Protein AF-A0A0K2T490-F1 (afdb_monomer)

pLDDT: mean 82.56, std 17.67, range [33.03, 96.31]

Nearest PDB structures (foldseek):
  2ch0-assembly1_A  TM=3.180E-01  e=4.959E+00  Homo sapiens
  6maa-assembly1_A  TM=2.209E-01  e=6.213E+00  Mus musculus
  8tvn-assembly1_A  TM=2.321E-01  e=9.751E+00  Homo sapiens

Sequence (187 aa):
TMRAFLYLLFVTCVASQSRNSESSCSTDKDCPAYHSCFYNVFSGSYCVGPRYSEVDCNCTNTKGEVFINHQICVDEDIKEEGFSDSRVATKRCYKTEIDGTEAYRCGGAYKNACTPQYDTQGNFVKDDQCPYKFRCETGEFKDGKKNICIPENLATDAATSESCTTAFDCGYSVLQDKWAPCLGGKC

Secondary structure (DSSP, 8-state):
-----------------------B-SSGGGSPTT-EEEEETTTEEEEE---EEEEE-EEE-TTS-EEE-HHHHHHHHHHHHT-S-GGG--EEEEEEEETTEEEEEEEE-BTSBPEEEE-TTS-EEEEEE--TTEEEEEEEETTEEEEEEEESSB--TT---S--SSGGGG-EETTTTEEPP-BTTB-

Organism: Lepeophtheirus salmonis (NCBI:txid72036)

Foldseek 3Di:
DDDDDDPDDDPDDPPPDPPDFADADDAQAAPDQLWGFDQDPVSGTTTHHWDFDPDAAWDAAPVRDIDGHFVSQLVVQCVVVVHPDSLQRQKGWDFDDDPNDTTITITGQASDAFQFDADPRRHTDGGGDGGRQWDFDWDHHNVGIGTGTDGNFAQDPPDKDPFDDALVSNHAYPPVSGRHGQDPGTD

Mean predicted aligned error: 9.44 Å

Solvent-accessible surface area (backbone atoms only — not comparable to full-atom values): 10856 Å² total; per-residue (Å²): 134,87,83,86,82,84,83,77,82,83,78,78,83,86,68,83,76,78,80,77,52,83,48,69,32,90,41,31,46,66,13,55,73,54,18,43,48,42,79,41,97,90,78,44,36,28,29,43,64,78,62,64,53,93,49,76,15,60,45,67,33,101,86,70,51,76,37,59,34,44,64,56,20,26,54,51,40,28,63,75,73,67,54,90,56,72,64,68,25,44,32,34,39,38,84,47,72,55,96,90,37,86,40,37,24,19,25,57,37,74,53,24,68,39,34,65,42,44,48,101,70,58,48,81,72,47,75,58,43,44,45,70,68,33,41,64,41,81,44,60,21,56,77,43,74,45,54,18,13,42,65,75,42,69,43,62,93,90,72,71,54,89,63,32,90,41,31,72,70,40,11,31,31,78,91,75,65,39,56,33,59,45,56,96,34,29,90

Structure (mmCIF, N/CA/C/O backbone):
data_AF-A0A0K2T490-F1
#
_entry.id   AF-A0A0K2T490-F1
#
loop_
_atom_site.group_PDB
_atom_site.id
_atom_site.type_symbol
_atom_site.label_atom_id
_atom_site.label_alt_id
_atom_site.label_comp_id
_atom_site.label_asym_id
_atom_site.label_entity_id
_atom_site.label_seq_id
_atom_site.pdbx_PDB_ins_code
_atom_site.Cartn_x
_atom_site.Cartn_y
_atom_site.Cartn_z
_atom_site.occupancy
_atom_site.B_iso_or_equiv
_atom_site.auth_seq_id
_atom_site.auth_comp_id
_atom_site.auth_asym_id
_atom_site.auth_atom_id
_atom_site.pdbx_PDB_model_num
ATOM 1 N N . THR A 1 1 ? 19.734 55.920 26.876 1.00 37.38 1 THR A N 1
ATOM 2 C CA . THR A 1 1 ? 20.582 55.572 25.717 1.00 37.38 1 THR A CA 1
ATOM 3 C C . THR A 1 1 ? 20.823 54.071 25.717 1.00 37.38 1 THR A C 1
ATOM 5 O O . THR A 1 1 ? 21.323 53.550 26.699 1.00 37.38 1 THR A O 1
ATOM 8 N N . MET A 1 2 ? 20.320 53.411 24.665 1.00 33.03 2 MET A N 1
ATOM 9 C CA . MET A 1 2 ? 20.485 52.011 24.216 1.00 33.03 2 MET A CA 1
ATOM 10 C C . MET A 1 2 ? 20.475 50.871 25.257 1.00 33.03 2 MET A C 1
ATOM 12 O O . MET A 1 2 ? 21.493 50.533 25.849 1.00 33.03 2 MET A O 1
ATOM 16 N N . ARG A 1 3 ? 19.328 50.181 25.364 1.00 38.16 3 ARG A N 1
ATOM 17 C CA . ARG A 1 3 ? 19.255 48.771 25.781 1.00 38.16 3 ARG A CA 1
ATOM 18 C C . ARG A 1 3 ? 19.096 47.910 24.528 1.00 38.16 3 ARG A C 1
ATOM 20 O O . ARG A 1 3 ? 18.168 48.119 23.752 1.00 38.16 3 ARG A O 1
ATOM 27 N N . ALA A 1 4 ? 20.043 47.000 24.330 1.00 39.16 4 ALA A N 1
ATOM 28 C CA . ALA A 1 4 ? 20.069 46.032 23.246 1.00 39.16 4 ALA A CA 1
ATOM 29 C C . ALA A 1 4 ? 18.902 45.041 23.383 1.00 39.16 4 ALA A C 1
ATOM 31 O O . ALA A 1 4 ? 18.737 44.418 24.430 1.00 39.16 4 ALA A O 1
ATOM 32 N N . PHE A 1 5 ? 18.109 44.897 22.324 1.00 43.00 5 PHE A N 1
ATOM 33 C CA . PHE A 1 5 ? 17.138 43.818 22.189 1.00 43.00 5 PHE A CA 1
ATOM 34 C C . PHE A 1 5 ? 17.826 42.639 21.497 1.00 43.00 5 PHE A C 1
ATOM 36 O O . PHE A 1 5 ? 18.091 42.681 20.297 1.00 43.00 5 PHE A O 1
ATOM 43 N N . LEU A 1 6 ? 18.140 41.600 22.275 1.00 37.53 6 LEU A N 1
ATOM 44 C CA . LEU A 1 6 ? 18.447 40.270 21.759 1.00 37.53 6 LEU A CA 1
ATOM 45 C C . LEU A 1 6 ? 17.148 39.676 21.192 1.00 37.53 6 LEU A C 1
ATOM 47 O O . LEU A 1 6 ? 16.239 39.340 21.948 1.00 37.53 6 LEU A O 1
ATOM 51 N N . TYR A 1 7 ? 17.067 39.534 19.872 1.00 38.81 7 TYR A N 1
ATOM 52 C CA . TYR A 1 7 ? 16.062 38.695 19.225 1.00 38.81 7 TYR A CA 1
ATOM 53 C C . TYR A 1 7 ? 16.557 37.246 19.252 1.00 38.81 7 TYR A C 1
ATOM 55 O O . TYR A 1 7 ? 17.341 36.820 18.406 1.00 38.81 7 TYR A O 1
ATOM 63 N N . LEU A 1 8 ? 16.132 36.503 20.273 1.00 43.47 8 LEU A N 1
ATOM 64 C CA . LEU A 1 8 ? 16.332 35.061 20.377 1.00 43.47 8 LEU A CA 1
ATOM 65 C C . LEU A 1 8 ? 15.221 34.340 19.598 1.00 43.47 8 LEU A C 1
ATOM 67 O O . LEU A 1 8 ? 14.064 34.326 20.003 1.00 43.47 8 LEU A O 1
ATOM 71 N N . LEU A 1 9 ? 15.626 33.805 18.444 1.00 39.56 9 LEU A N 1
ATOM 72 C CA . LEU A 1 9 ? 15.155 32.595 17.762 1.00 39.56 9 LEU A CA 1
ATOM 73 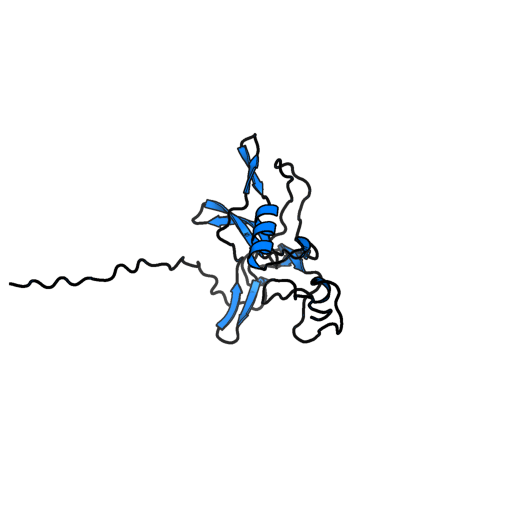C C . LEU A 1 9 ? 13.949 31.873 18.401 1.00 39.56 9 LEU A C 1
ATOM 75 O O . LEU A 1 9 ? 14.109 31.095 19.337 1.00 39.56 9 LEU A O 1
ATOM 79 N N . PHE A 1 10 ? 12.773 32.016 17.787 1.00 41.16 10 PHE A N 1
ATOM 80 C CA . PHE A 1 10 ? 11.726 30.991 17.824 1.00 41.16 10 PHE A CA 1
ATOM 81 C C . PHE A 1 10 ? 11.758 30.227 16.499 1.00 41.16 10 PHE A C 1
ATOM 83 O O . PHE A 1 10 ? 11.028 30.538 15.563 1.00 41.16 10 PHE A O 1
ATOM 90 N N . VAL A 1 11 ? 12.641 29.232 16.414 1.00 42.66 11 VAL A N 1
ATOM 91 C CA . VAL A 1 11 ? 12.481 28.126 15.464 1.00 42.66 11 VAL A CA 1
ATOM 92 C C . VAL A 1 11 ? 11.761 27.040 16.246 1.00 42.66 11 VAL A C 1
ATOM 94 O O . VAL A 1 11 ? 12.371 26.297 17.012 1.00 42.66 11 VAL A O 1
ATOM 97 N N . THR A 1 12 ? 10.436 27.018 16.149 1.00 42.12 12 THR A N 1
ATOM 98 C CA . THR A 1 12 ? 9.630 25.962 16.754 1.00 42.12 12 THR A CA 1
ATOM 99 C C . THR A 1 12 ? 9.870 24.660 16.005 1.00 42.12 12 THR A C 1
ATOM 101 O O . THR A 1 12 ? 9.698 24.571 14.793 1.00 42.12 12 THR A O 1
ATOM 104 N N . CYS A 1 13 ? 10.309 23.686 16.790 1.00 41.94 13 CYS A N 1
ATOM 105 C CA . CYS A 1 13 ? 10.576 22.292 16.494 1.00 41.94 13 CYS A CA 1
ATOM 106 C C . CYS A 1 13 ? 9.537 21.665 15.545 1.00 41.94 13 CYS A C 1
ATOM 108 O O . CYS A 1 13 ? 8.423 21.358 15.961 1.00 41.94 13 CYS A O 1
ATOM 110 N N . VAL A 1 14 ? 9.924 21.425 14.290 1.00 42.03 14 VAL A N 1
ATOM 111 C CA . VAL A 1 14 ? 9.304 20.398 13.442 1.00 42.03 14 VAL A CA 1
ATOM 112 C C . VAL A 1 14 ? 10.214 19.180 13.512 1.00 42.03 14 VAL A C 1
ATOM 114 O O . VAL A 1 14 ? 11.028 18.917 12.635 1.00 42.03 14 VAL A O 1
ATOM 117 N N . ALA A 1 15 ? 10.128 18.477 14.631 1.00 35.31 15 ALA A N 1
ATOM 118 C CA . ALA A 1 15 ? 10.565 17.098 14.724 1.00 35.31 15 ALA A CA 1
ATOM 119 C C . ALA A 1 15 ? 9.351 16.319 15.211 1.00 35.31 15 ALA A C 1
ATOM 121 O O . ALA A 1 15 ? 9.188 16.066 16.405 1.00 35.31 15 ALA A O 1
ATOM 122 N N . SER A 1 16 ? 8.457 16.007 14.272 1.00 39.09 16 SER A N 1
ATOM 123 C CA . SER A 1 16 ? 7.494 14.928 14.439 1.00 39.09 16 SER A CA 1
ATOM 124 C C . SER A 1 16 ? 8.296 13.709 14.879 1.00 39.09 16 SER A C 1
ATOM 126 O O . SER A 1 16 ? 9.110 13.178 14.121 1.00 39.09 16 SER A O 1
ATOM 128 N N . GLN A 1 17 ? 8.153 13.360 16.155 1.00 37.56 17 GLN A N 1
ATOM 129 C CA . GLN A 1 17 ? 8.790 12.208 16.764 1.00 37.56 17 GLN A CA 1
ATOM 130 C C . GLN A 1 17 ? 8.313 10.969 16.012 1.00 37.56 17 GLN A C 1
ATOM 132 O O . GLN A 1 17 ? 7.230 10.446 16.264 1.00 37.56 17 GLN A O 1
ATOM 137 N N . SER A 1 18 ? 9.141 10.493 15.089 1.00 35.69 18 SER A N 1
ATOM 138 C CA . SER A 1 18 ? 9.119 9.111 14.645 1.00 35.69 18 SER A CA 1
ATOM 139 C C . SER A 1 18 ? 9.439 8.266 15.874 1.00 35.69 18 SER A C 1
ATOM 141 O O . SER A 1 18 ? 10.587 8.135 16.292 1.00 35.69 18 SER A O 1
ATOM 143 N N . ARG A 1 19 ? 8.397 7.760 16.538 1.00 38.78 19 ARG A N 1
ATOM 144 C CA . ARG A 1 19 ? 8.562 6.808 17.633 1.00 38.78 19 ARG A CA 1
ATOM 145 C C . ARG A 1 19 ? 9.240 5.555 17.080 1.00 38.78 19 ARG A C 1
ATOM 147 O O . ARG A 1 19 ? 8.617 4.763 16.387 1.00 38.78 19 ARG A O 1
ATOM 154 N N . ASN A 1 20 ? 10.525 5.439 17.401 1.00 43.84 20 ASN A N 1
ATOM 155 C CA . ASN A 1 20 ? 11.288 4.229 17.687 1.00 43.84 20 ASN A CA 1
ATOM 156 C C . ASN A 1 20 ? 10.877 2.958 16.939 1.00 43.84 20 ASN A C 1
ATOM 158 O O . ASN A 1 20 ? 10.020 2.198 17.382 1.00 43.84 20 ASN A O 1
ATOM 162 N N . SER A 1 21 ? 11.653 2.651 15.906 1.00 43.91 21 SER A N 1
ATOM 163 C CA . SER A 1 21 ? 11.883 1.282 15.456 1.00 43.91 21 SER A CA 1
ATOM 164 C C . SER A 1 21 ? 13.385 1.095 15.194 1.00 43.91 21 SER A C 1
ATOM 166 O O . SER A 1 21 ? 13.826 0.733 14.110 1.00 43.91 21 SER A O 1
ATOM 168 N N . GLU A 1 22 ? 14.200 1.387 16.215 1.00 53.12 22 GLU A N 1
ATOM 169 C CA . GLU A 1 22 ? 15.648 1.109 16.240 1.00 53.12 22 GLU A CA 1
ATOM 170 C C . GLU A 1 22 ? 15.953 -0.363 16.596 1.00 53.12 22 GLU A C 1
ATOM 172 O O . GLU A 1 22 ? 17.029 -0.687 17.098 1.00 53.12 22 GLU A O 1
ATOM 177 N N . SER A 1 23 ? 15.018 -1.297 16.389 1.00 68.12 23 SER A N 1
ATOM 178 C CA . SER A 1 23 ? 15.341 -2.715 16.545 1.00 68.12 23 SER A CA 1
ATOM 179 C C . SER A 1 23 ? 16.092 -3.194 15.310 1.00 68.12 23 SER A C 1
ATOM 181 O O . SER A 1 23 ? 15.529 -3.238 14.212 1.00 68.12 23 SER A O 1
ATOM 183 N N . SER A 1 24 ? 17.356 -3.572 15.500 1.00 87.50 24 SER A N 1
ATOM 184 C CA . SER A 1 24 ? 18.088 -4.334 14.494 1.00 87.50 24 SER A CA 1
ATOM 185 C C . SER A 1 24 ? 17.331 -5.625 14.171 1.00 87.50 24 SE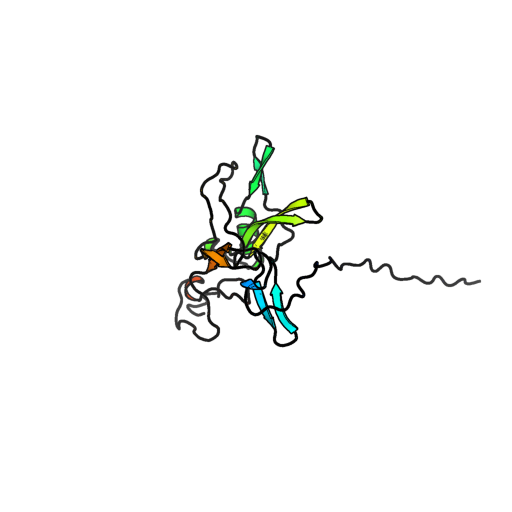R A C 1
ATOM 187 O O . SER A 1 24 ? 16.785 -6.266 15.071 1.00 87.50 24 SER A O 1
ATOM 189 N N . CYS A 1 25 ? 17.272 -5.987 12.894 1.00 93.38 25 CYS A N 1
ATOM 190 C CA . CYS A 1 25 ? 16.533 -7.147 12.402 1.00 93.38 25 CYS A CA 1
ATOM 191 C C . CYS A 1 25 ? 17.371 -7.936 11.397 1.00 93.38 25 CYS A C 1
ATOM 193 O O . CYS A 1 25 ? 18.255 -7.387 10.745 1.00 93.38 25 CYS A O 1
ATOM 195 N N . SER A 1 26 ? 17.087 -9.226 11.251 1.00 93.06 26 SER A N 1
ATOM 196 C CA . SER A 1 26 ? 17.624 -10.049 10.160 1.00 93.06 26 SER A CA 1
ATOM 197 C C . SER A 1 26 ? 16.551 -10.358 9.121 1.00 93.06 26 SER A C 1
ATOM 199 O O . SER A 1 26 ? 16.846 -10.468 7.934 1.00 93.06 26 SER A O 1
ATOM 201 N N . THR A 1 27 ? 15.298 -10.488 9.561 1.00 92.94 27 THR A N 1
ATOM 202 C CA . THR A 1 27 ? 14.130 -10.724 8.707 1.00 92.94 27 THR A CA 1
ATOM 203 C C . THR A 1 27 ? 12.915 -9.964 9.237 1.00 92.94 27 THR A C 1
ATOM 205 O O . THR A 1 27 ? 12.929 -9.470 10.364 1.00 92.94 27 THR A O 1
ATOM 208 N N . ASP A 1 28 ? 11.827 -9.911 8.463 1.00 91.81 28 ASP A N 1
ATOM 209 C CA . ASP A 1 28 ? 10.566 -9.292 8.910 1.00 91.81 28 ASP A CA 1
ATOM 210 C C . ASP A 1 28 ? 10.002 -9.934 10.194 1.00 91.81 28 ASP A C 1
ATOM 212 O O . ASP A 1 28 ? 9.282 -9.282 10.947 1.00 91.81 28 ASP A O 1
ATOM 216 N N . LYS A 1 29 ? 10.377 -11.186 10.502 1.00 94.38 29 LYS A N 1
ATOM 217 C CA . LYS A 1 29 ? 9.971 -11.893 11.729 1.00 94.38 29 LYS A CA 1
ATOM 218 C C . LYS A 1 29 ? 10.487 -11.232 13.004 1.00 94.38 29 LYS A C 1
ATOM 220 O O . LYS A 1 29 ? 9.917 -11.435 14.071 1.00 94.38 29 LYS A O 1
ATOM 225 N N . ASP A 1 30 ? 11.557 -10.452 12.895 1.00 94.44 30 ASP A N 1
ATOM 226 C CA . ASP A 1 30 ? 12.138 -9.723 14.020 1.00 94.44 30 ASP A CA 1
ATOM 227 C C . ASP A 1 30 ? 11.435 -8.373 14.244 1.00 94.44 30 ASP A C 1
ATOM 229 O O . ASP A 1 30 ? 11.640 -7.720 15.271 1.00 94.44 30 ASP A O 1
ATOM 233 N N . CYS A 1 31 ? 10.588 -7.962 13.295 1.00 93.44 31 CYS A N 1
ATOM 234 C CA . CYS A 1 31 ? 9.945 -6.660 13.258 1.00 93.44 31 CYS A CA 1
ATOM 235 C C . CYS A 1 31 ? 8.486 -6.706 13.731 1.00 93.44 31 CYS A C 1
ATOM 237 O O . CYS A 1 31 ? 7.814 -7.726 13.550 1.00 93.44 31 CYS A O 1
ATOM 239 N N . PRO A 1 32 ? 7.966 -5.611 14.323 1.00 92.81 32 PRO A N 1
ATOM 240 C CA . PRO A 1 32 ? 6.546 -5.499 14.654 1.00 92.81 32 PRO A CA 1
ATOM 241 C C . PRO A 1 32 ? 5.644 -5.751 13.441 1.00 92.81 32 PRO A C 1
ATOM 243 O O . PRO A 1 32 ? 6.083 -5.690 12.290 1.00 92.81 32 PRO A O 1
ATOM 246 N N . ALA A 1 33 ? 4.359 -6.006 13.682 1.00 90.44 33 ALA A N 1
ATOM 247 C CA . ALA A 1 33 ? 3.403 -6.191 12.590 1.00 90.44 33 ALA A CA 1
ATOM 248 C C . ALA A 1 33 ? 3.475 -5.049 11.552 1.00 90.44 33 ALA A C 1
ATOM 250 O O . ALA A 1 33 ? 3.544 -3.869 11.910 1.00 90.44 33 ALA A O 1
ATOM 251 N N . TYR A 1 34 ? 3.465 -5.419 10.267 1.00 90.38 34 TYR A N 1
ATOM 252 C CA . TYR A 1 34 ? 3.544 -4.495 9.124 1.00 90.38 34 TYR A CA 1
ATOM 253 C C . TYR A 1 34 ? 4.839 -3.666 9.052 1.00 90.38 34 TYR A C 1
ATOM 255 O O . TYR A 1 34 ? 4.901 -2.678 8.324 1.00 90.38 34 TYR A O 1
ATOM 263 N N . HIS A 1 35 ? 5.884 -4.058 9.787 1.00 91.69 35 HIS A N 1
ATOM 264 C CA . HIS A 1 35 ? 7.214 -3.473 9.660 1.00 91.69 35 HIS A CA 1
ATOM 265 C C . HIS A 1 35 ? 8.112 -4.395 8.840 1.00 91.69 35 HIS A C 1
ATOM 267 O O . HIS A 1 35 ? 8.232 -5.586 9.118 1.00 91.69 35 HIS A O 1
ATOM 273 N N . SER A 1 36 ? 8.772 -3.825 7.840 1.00 89.38 36 SER A N 1
ATOM 274 C CA . SER A 1 36 ? 9.725 -4.536 6.994 1.00 89.38 36 SER A CA 1
ATOM 275 C C . SER A 1 36 ? 11.127 -4.442 7.574 1.00 89.38 36 SER A C 1
ATOM 277 O O . SER A 1 36 ? 11.541 -3.366 8.001 1.00 89.38 36 SER A O 1
ATOM 279 N N . CYS A 1 37 ? 11.894 -5.525 7.526 1.00 91.62 37 CYS A N 1
ATOM 280 C CA . CYS A 1 37 ? 13.319 -5.459 7.802 1.00 91.62 37 CYS A CA 1
ATOM 281 C C . CYS A 1 37 ? 14.050 -4.886 6.583 1.00 91.62 37 CYS A C 1
ATOM 283 O O . CYS A 1 37 ? 14.099 -5.511 5.522 1.00 91.62 37 CYS A O 1
ATOM 285 N N . PHE A 1 38 ? 14.587 -3.677 6.723 1.00 88.50 38 PHE A N 1
ATOM 286 C CA . PHE A 1 38 ? 15.276 -2.955 5.659 1.00 88.50 38 PHE A CA 1
ATOM 287 C C . PHE A 1 38 ? 16.771 -2.864 5.954 1.00 88.50 38 PHE A C 1
ATOM 289 O O . PHE A 1 38 ? 17.159 -2.622 7.094 1.00 88.50 38 PHE A O 1
ATOM 296 N N . TYR A 1 39 ? 17.607 -3.017 4.926 1.00 87.88 39 TYR A N 1
ATOM 297 C CA . TYR A 1 39 ? 19.060 -2.886 5.032 1.00 87.88 39 TYR A CA 1
ATOM 298 C C . TYR A 1 39 ? 19.546 -1.562 4.441 1.00 87.88 39 TYR A C 1
ATOM 300 O O . TYR A 1 39 ? 19.230 -1.220 3.303 1.00 87.88 39 TYR A O 1
ATOM 308 N N . ASN A 1 40 ? 20.387 -0.854 5.190 1.00 84.12 40 ASN A N 1
ATOM 309 C CA . ASN A 1 40 ? 21.133 0.307 4.722 1.00 84.12 40 ASN A CA 1
ATOM 310 C C . ASN A 1 40 ? 22.630 0.099 4.995 1.00 84.12 40 ASN A C 1
ATOM 312 O O . ASN A 1 40 ? 23.018 -0.344 6.073 1.00 84.12 40 ASN A O 1
ATOM 316 N N . VAL A 1 41 ? 23.484 0.465 4.037 1.00 86.56 41 VAL A N 1
ATOM 317 C CA . VAL A 1 41 ? 24.945 0.279 4.131 1.00 86.56 41 VAL A CA 1
ATOM 318 C C . VAL A 1 41 ? 25.566 1.013 5.331 1.00 86.56 41 VAL A C 1
ATOM 320 O O . VAL A 1 41 ? 26.553 0.541 5.888 1.00 86.56 41 VAL A O 1
ATOM 323 N N . PHE A 1 42 ? 24.996 2.143 5.756 1.00 85.44 42 PHE A N 1
ATOM 324 C CA . PHE A 1 42 ? 25.537 2.979 6.831 1.00 85.44 42 PHE A CA 1
ATOM 325 C C . PHE A 1 42 ? 25.003 2.623 8.223 1.00 85.44 42 PHE A C 1
ATOM 327 O O . PHE A 1 42 ? 25.713 2.820 9.206 1.00 85.44 42 PHE A O 1
ATOM 334 N N . SER A 1 43 ? 23.770 2.120 8.321 1.00 83.31 43 SER A N 1
ATOM 335 C CA . SER A 1 43 ? 23.098 1.843 9.603 1.00 83.31 43 SER A CA 1
ATOM 336 C C . SER A 1 43 ? 22.791 0.362 9.845 1.00 83.31 43 SER A C 1
ATOM 338 O O . SER A 1 43 ? 22.246 0.013 10.889 1.00 83.31 43 SER A O 1
ATOM 340 N N . GLY A 1 44 ? 23.142 -0.519 8.907 1.00 89.25 44 GLY A N 1
ATOM 341 C CA . GLY A 1 44 ? 22.801 -1.937 8.968 1.00 89.25 44 GLY A CA 1
ATOM 342 C C . GLY A 1 44 ? 21.309 -2.190 8.739 1.00 89.25 44 GLY A C 1
ATOM 343 O O . GLY A 1 44 ? 20.625 -1.407 8.076 1.00 89.25 44 GLY A O 1
ATOM 344 N N . SER A 1 45 ? 20.816 -3.312 9.265 1.00 93.25 45 SER A N 1
ATOM 345 C CA . SER A 1 45 ? 19.417 -3.726 9.128 1.00 93.25 45 SER A CA 1
ATOM 346 C C . SER A 1 45 ? 18.555 -3.226 10.282 1.00 93.25 45 SER A C 1
ATOM 348 O O . SER A 1 45 ? 18.922 -3.414 11.443 1.00 93.25 45 SER A O 1
ATOM 350 N N . TYR A 1 46 ? 17.400 -2.645 9.970 1.00 92.56 46 TYR A N 1
ATOM 351 C CA . TYR A 1 46 ? 16.451 -2.091 10.935 1.00 92.56 46 TYR A CA 1
ATOM 352 C C . TYR A 1 46 ? 15.007 -2.236 10.450 1.00 92.56 46 TYR A C 1
ATOM 354 O O . TYR A 1 46 ? 14.731 -2.338 9.253 1.00 92.56 46 TYR A O 1
ATOM 362 N N . CYS A 1 47 ? 14.072 -2.250 11.395 1.00 92.31 47 CYS A N 1
ATOM 363 C CA . CYS A 1 47 ? 12.652 -2.369 11.093 1.00 92.31 47 CYS A CA 1
ATOM 364 C C . CYS A 1 47 ? 12.076 -1.020 10.635 1.00 92.31 47 CYS A C 1
ATOM 366 O O . CYS A 1 47 ? 12.210 -0.007 11.322 1.00 92.31 47 CYS A O 1
ATOM 368 N N . VAL A 1 48 ? 11.402 -1.011 9.488 1.00 88.81 48 VAL A N 1
ATOM 369 C CA . VAL A 1 48 ? 10.751 0.158 8.891 1.00 88.81 48 VAL A CA 1
ATOM 370 C C . VAL A 1 48 ? 9.258 -0.096 8.832 1.00 88.81 48 VAL A C 1
ATOM 372 O O . VAL A 1 48 ? 8.811 -1.036 8.178 1.00 88.81 48 VAL A O 1
ATOM 375 N N . GLY A 1 49 ? 8.497 0.739 9.532 1.00 87.69 49 GLY A N 1
ATOM 376 C CA . GLY A 1 49 ? 7.043 0.678 9.517 1.00 87.69 49 GLY A CA 1
ATOM 377 C C . GLY A 1 49 ? 6.424 1.236 8.234 1.00 87.69 49 GLY A C 1
ATOM 378 O O . GLY A 1 49 ? 7.128 1.784 7.377 1.00 87.69 49 GLY A O 1
ATOM 379 N N . PRO A 1 50 ? 5.091 1.148 8.132 1.00 86.25 50 PRO A N 1
ATOM 380 C CA . PRO A 1 50 ? 4.332 1.788 7.069 1.00 86.25 50 PRO A CA 1
ATOM 381 C C . PRO A 1 50 ? 4.634 3.287 7.008 1.00 86.25 50 PRO A C 1
ATOM 383 O O . PRO A 1 50 ? 4.731 3.951 8.043 1.00 86.25 50 PRO A O 1
ATOM 386 N N . ARG A 1 51 ? 4.731 3.840 5.797 1.00 84.69 51 ARG A N 1
ATOM 387 C CA . ARG A 1 51 ? 4.790 5.290 5.587 1.00 84.69 51 ARG A CA 1
ATOM 388 C C . ARG A 1 51 ? 3.427 5.776 5.129 1.00 84.69 51 ARG A C 1
ATOM 390 O O . ARG A 1 51 ? 3.002 5.471 4.017 1.00 84.69 51 ARG A O 1
ATOM 397 N N . TYR A 1 52 ? 2.756 6.506 6.008 1.00 91.12 52 TYR A N 1
ATOM 398 C CA . TYR A 1 52 ? 1.475 7.128 5.715 1.00 91.12 52 TYR A CA 1
ATOM 399 C C . TYR A 1 52 ? 1.677 8.578 5.271 1.00 91.12 52 TYR A C 1
ATOM 401 O O . TYR A 1 52 ? 2.522 9.276 5.834 1.00 91.12 52 TYR A O 1
ATOM 409 N N . SER A 1 53 ? 0.918 9.024 4.272 1.00 90.44 53 SER A N 1
ATOM 410 C CA . SER A 1 53 ? 0.823 10.438 3.914 1.00 90.44 53 SER A CA 1
ATOM 411 C C . SER A 1 53 ? -0.086 11.179 4.899 1.00 90.44 53 SER A C 1
ATOM 413 O O . SER A 1 53 ? -0.754 10.581 5.747 1.00 90.44 53 SER A O 1
ATOM 415 N N . GLU A 1 54 ? -0.117 12.504 4.785 1.00 91.25 54 GLU A N 1
ATOM 416 C CA . GLU A 1 54 ? -1.030 13.353 5.553 1.00 91.25 54 GLU A CA 1
ATOM 417 C C . GLU A 1 54 ? -2.435 13.419 4.930 1.00 91.25 54 GLU A C 1
ATOM 419 O O . GLU A 1 54 ? -3.289 14.152 5.419 1.00 91.25 54 GLU A O 1
ATOM 424 N N . VAL A 1 55 ? -2.731 12.650 3.879 1.00 94.50 55 VAL A N 1
ATOM 425 C CA . VAL A 1 55 ? -4.053 12.660 3.243 1.00 94.50 55 VAL A CA 1
ATOM 426 C C . VAL A 1 55 ? -5.007 11.727 3.979 1.00 94.50 55 VAL A C 1
ATOM 428 O O . VAL A 1 55 ? -4.779 10.520 4.083 1.00 94.50 55 VAL A O 1
ATOM 431 N N . ASP A 1 56 ? -6.088 12.311 4.500 1.00 95.75 56 ASP A N 1
ATOM 432 C CA . ASP A 1 56 ? -7.214 11.565 5.056 1.00 95.75 56 ASP A CA 1
ATOM 433 C C . ASP A 1 56 ? -8.009 10.894 3.935 1.00 95.75 56 ASP A C 1
ATOM 435 O O . ASP A 1 56 ? -8.403 11.533 2.960 1.00 95.75 56 ASP A O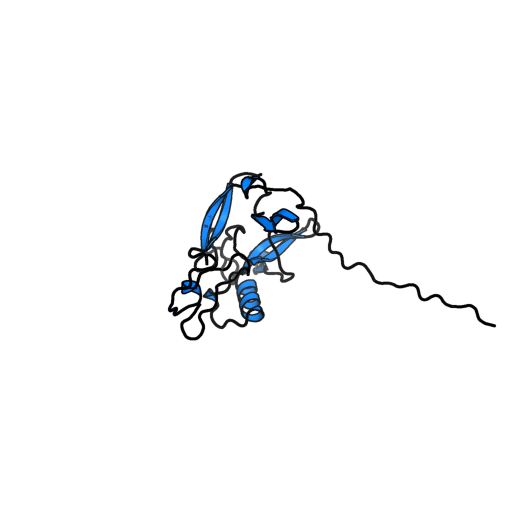 1
ATOM 439 N N . CYS A 1 57 ? -8.260 9.595 4.086 1.00 95.25 57 CYS A N 1
ATOM 440 C CA . CYS A 1 57 ? -8.827 8.763 3.023 1.00 95.25 57 CYS A CA 1
ATOM 441 C C . CYS A 1 57 ? -10.096 8.003 3.428 1.00 95.25 57 CYS A C 1
ATOM 443 O O . CYS A 1 57 ? -10.495 7.036 2.772 1.00 95.25 57 CYS A O 1
ATOM 445 N N . ASN A 1 58 ? -10.744 8.422 4.513 1.00 94.06 58 ASN A N 1
ATOM 446 C CA . ASN A 1 58 ? -12.045 7.891 4.897 1.00 94.06 58 ASN A CA 1
ATOM 447 C C . ASN A 1 58 ? -13.200 8.712 4.307 1.00 94.06 58 ASN A C 1
ATOM 449 O O . ASN A 1 58 ? -13.046 9.834 3.830 1.00 94.06 58 ASN A O 1
ATOM 453 N N . CYS A 1 59 ? -14.381 8.113 4.325 1.00 93.69 59 CYS A N 1
ATOM 454 C CA . CYS A 1 59 ? -15.647 8.756 4.015 1.00 93.69 59 CYS A CA 1
ATOM 455 C C . CYS A 1 59 ? -16.663 8.385 5.093 1.00 93.69 59 CYS A C 1
ATOM 457 O O . CYS A 1 59 ? -16.499 7.395 5.803 1.00 93.69 59 CYS A O 1
ATOM 459 N N . THR A 1 60 ? -17.717 9.187 5.217 1.00 93.12 60 THR A N 1
ATOM 460 C CA . THR A 1 60 ? -18.834 8.913 6.126 1.00 93.12 60 THR A CA 1
ATOM 461 C C . THR A 1 60 ? -20.100 8.744 5.302 1.00 93.12 60 THR A C 1
ATOM 463 O O . THR A 1 60 ? -20.434 9.620 4.503 1.00 93.12 60 THR A O 1
ATOM 466 N N . ASN A 1 61 ? -20.792 7.615 5.455 1.00 89.69 61 ASN A N 1
ATOM 467 C CA . ASN A 1 61 ? -22.047 7.387 4.741 1.00 89.69 61 ASN A CA 1
ATOM 468 C C . ASN A 1 61 ? -23.215 8.152 5.398 1.00 89.69 61 ASN A C 1
ATOM 470 O O . ASN A 1 61 ? -23.077 8.772 6.453 1.00 89.69 61 ASN A O 1
ATOM 474 N N . THR A 1 62 ? -24.409 8.088 4.805 1.00 90.25 62 THR A N 1
ATOM 475 C CA . THR A 1 62 ? -25.594 8.808 5.315 1.00 90.25 62 THR A CA 1
ATOM 476 C C . THR A 1 62 ? -26.072 8.340 6.695 1.00 90.25 62 THR A C 1
ATOM 478 O O . THR A 1 62 ? -26.917 9.001 7.293 1.00 90.25 62 THR A O 1
ATOM 481 N N . LYS A 1 63 ? -25.573 7.203 7.198 1.00 90.06 63 LYS A N 1
ATOM 482 C CA . LYS A 1 63 ? -25.859 6.674 8.541 1.00 90.06 63 LYS A CA 1
ATOM 483 C C . LYS A 1 63 ? -24.824 7.115 9.582 1.00 90.06 63 LYS A C 1
ATOM 485 O O . LYS A 1 63 ? -24.981 6.787 10.753 1.00 90.06 63 LYS A O 1
ATOM 490 N N . GLY A 1 64 ? -23.787 7.849 9.174 1.00 90.06 64 GLY A N 1
ATOM 491 C CA . GLY A 1 64 ? -22.690 8.254 10.051 1.00 90.06 64 GLY A CA 1
ATOM 492 C C . GLY A 1 64 ? -21.589 7.202 10.203 1.00 90.06 64 GLY A C 1
ATOM 493 O O . GLY A 1 64 ? -20.728 7.359 11.062 1.00 90.06 64 GLY A O 1
ATOM 494 N N . GLU A 1 65 ? -21.596 6.134 9.402 1.00 89.94 65 GLU A N 1
ATOM 495 C CA . GLU A 1 65 ? -20.573 5.087 9.471 1.00 89.94 65 GLU A CA 1
ATOM 496 C C . GLU A 1 65 ? -19.339 5.516 8.668 1.00 89.94 65 GLU A C 1
ATOM 498 O O . GLU A 1 65 ? -19.452 5.908 7.501 1.00 89.94 65 GLU A O 1
ATOM 503 N N . VAL A 1 66 ? -18.166 5.437 9.301 1.00 91.06 66 VAL A N 1
ATOM 504 C CA . VAL A 1 66 ? -16.874 5.736 8.675 1.00 91.06 66 VAL A CA 1
ATOM 505 C C . VAL A 1 66 ? -16.373 4.502 7.934 1.00 91.06 66 VAL A C 1
ATOM 507 O O . VAL A 1 66 ? -16.326 3.409 8.498 1.00 91.06 66 VAL A O 1
ATOM 510 N N . PHE A 1 67 ? -15.971 4.677 6.680 1.00 90.12 67 PHE A N 1
ATOM 511 C CA . PHE A 1 67 ? -15.421 3.612 5.848 1.00 90.12 67 PHE A CA 1
ATOM 512 C C . PHE A 1 67 ? -14.230 4.104 5.025 1.00 90.12 67 PHE A C 1
ATOM 514 O O . PHE A 1 67 ? -14.021 5.303 4.832 1.00 90.12 67 PHE A O 1
ATOM 521 N N . ILE A 1 68 ? -13.434 3.155 4.542 1.00 92.62 68 ILE A N 1
ATOM 522 C CA . ILE A 1 68 ? -12.250 3.424 3.731 1.00 92.62 68 ILE A CA 1
ATOM 523 C C . ILE A 1 68 ? -12.654 3.767 2.289 1.00 92.62 68 ILE A C 1
ATOM 525 O O . ILE A 1 68 ? -13.373 2.999 1.654 1.00 92.62 68 ILE A O 1
ATOM 529 N N . ASN A 1 69 ? -12.106 4.854 1.738 1.00 93.06 69 ASN A N 1
ATOM 530 C CA . ASN A 1 69 ? -12.205 5.184 0.319 1.00 93.06 69 ASN A CA 1
ATOM 531 C C . ASN A 1 69 ? -10.820 5.144 -0.350 1.00 93.06 69 ASN A C 1
ATOM 533 O O . ASN A 1 69 ? -10.040 6.094 -0.310 1.00 93.06 69 ASN A O 1
ATOM 537 N N . HIS A 1 70 ? -10.518 4.024 -1.009 1.00 93.44 70 HIS A N 1
ATOM 538 C CA . HIS A 1 70 ? -9.248 3.835 -1.713 1.00 93.44 70 HIS A CA 1
ATOM 539 C C . HIS A 1 70 ? -9.036 4.789 -2.890 1.00 93.44 70 HIS A C 1
ATOM 541 O O . HIS A 1 70 ? -7.883 5.045 -3.234 1.00 93.44 70 HIS A O 1
ATOM 547 N N . GLN A 1 71 ? -10.109 5.310 -3.497 1.00 93.19 71 GLN A N 1
ATOM 548 C CA . GLN A 1 71 ? -9.994 6.172 -4.671 1.00 93.19 71 GLN A CA 1
ATOM 549 C C . GLN A 1 71 ? -9.267 7.478 -4.341 1.00 93.19 71 GLN A C 1
ATOM 551 O O . GLN A 1 71 ? -8.488 7.946 -5.158 1.00 93.19 71 GLN A O 1
ATOM 556 N N . ILE A 1 72 ? -9.426 7.998 -3.117 1.00 95.19 72 ILE A N 1
ATOM 557 C CA . ILE A 1 72 ? -8.706 9.193 -2.650 1.00 95.19 72 ILE A CA 1
ATOM 558 C C . ILE A 1 72 ? -7.189 8.988 -2.774 1.00 95.19 72 ILE A C 1
ATOM 560 O O . ILE A 1 72 ? -6.496 9.823 -3.345 1.00 95.19 72 ILE A O 1
ATOM 564 N N . CYS A 1 73 ? -6.689 7.841 -2.307 1.00 95.31 73 CYS A N 1
ATOM 565 C CA . CYS A 1 73 ? -5.263 7.523 -2.366 1.00 95.31 73 CYS A CA 1
ATOM 566 C C . CYS A 1 73 ? -4.783 7.209 -3.780 1.00 95.31 73 CYS A C 1
ATOM 568 O O . CYS A 1 73 ? -3.641 7.497 -4.111 1.00 95.31 73 CYS A O 1
ATOM 570 N N . VAL A 1 74 ? -5.640 6.611 -4.612 1.00 94.44 74 VAL A N 1
ATOM 571 C CA . VAL A 1 74 ? -5.337 6.376 -6.029 1.00 94.44 74 VAL A CA 1
ATOM 572 C C . VAL A 1 74 ? -5.176 7.709 -6.758 1.00 94.44 74 VAL A C 1
ATOM 574 O O . VAL A 1 74 ? -4.197 7.892 -7.474 1.00 94.44 74 VAL A O 1
ATOM 577 N N . ASP A 1 75 ? -6.092 8.652 -6.548 1.00 94.88 75 ASP A N 1
ATOM 578 C CA . ASP A 1 75 ? -6.053 9.969 -7.186 1.00 94.88 75 ASP A CA 1
ATOM 579 C C . ASP A 1 75 ? -4.853 10.803 -6.710 1.00 94.88 75 ASP A C 1
ATOM 581 O O . ASP A 1 75 ? -4.218 11.485 -7.516 1.00 94.88 75 ASP A O 1
ATOM 585 N N . GLU A 1 76 ? -4.515 10.730 -5.417 1.00 94.69 76 GLU A N 1
ATOM 586 C CA . GLU A 1 76 ? -3.308 11.344 -4.847 1.00 94.69 76 GLU A CA 1
ATOM 587 C C . GLU A 1 76 ? -2.037 10.786 -5.499 1.00 94.69 76 GLU A C 1
ATOM 589 O O . GLU A 1 76 ? -1.216 11.559 -5.986 1.00 94.69 76 GLU A O 1
ATOM 594 N N . ASP A 1 77 ? -1.906 9.461 -5.580 1.00 94.62 77 ASP A N 1
ATOM 595 C CA . ASP A 1 77 ? -0.725 8.785 -6.128 1.00 94.62 77 ASP A CA 1
ATOM 596 C C . ASP A 1 77 ? -0.512 9.107 -7.615 1.00 94.62 77 ASP A C 1
ATOM 598 O O . ASP A 1 77 ? 0.579 9.479 -8.045 1.00 94.62 77 ASP A O 1
ATOM 602 N N . ILE A 1 78 ? -1.591 9.059 -8.404 1.00 93.56 78 ILE A N 1
ATOM 603 C CA . ILE A 1 78 ? -1.578 9.440 -9.824 1.00 93.56 78 ILE A CA 1
ATOM 604 C C . ILE A 1 78 ? -1.122 10.890 -9.989 1.00 93.56 78 ILE A C 1
ATOM 606 O O . ILE A 1 78 ? -0.331 11.192 -10.885 1.00 93.56 78 ILE A O 1
ATOM 610 N N . LYS A 1 79 ? -1.628 11.793 -9.143 1.00 93.12 79 LYS A N 1
ATOM 611 C CA . LYS A 1 79 ? -1.292 13.216 -9.194 1.00 93.12 79 LYS A CA 1
ATOM 612 C C . LYS A 1 79 ? 0.169 13.470 -8.821 1.00 93.12 79 LYS A C 1
ATOM 614 O O . LYS A 1 79 ? 0.799 14.311 -9.457 1.00 93.12 79 LYS A O 1
ATOM 619 N N . GLU A 1 80 ? 0.684 12.791 -7.801 1.00 90.94 80 GLU A N 1
ATOM 620 C CA . GLU A 1 80 ? 2.065 12.949 -7.333 1.00 90.94 80 GLU A CA 1
ATOM 621 C C . GLU A 1 80 ? 3.086 12.421 -8.341 1.00 90.94 80 GLU A C 1
ATOM 623 O O . GLU A 1 80 ? 4.075 13.096 -8.624 1.00 90.94 80 GLU A O 1
ATOM 628 N N . GLU A 1 81 ? 2.826 11.253 -8.928 1.00 87.94 81 GLU A N 1
ATOM 629 C CA . GLU A 1 81 ? 3.751 10.612 -9.867 1.00 87.94 81 GLU A CA 1
ATOM 630 C C . GLU A 1 81 ? 3.521 11.030 -11.333 1.00 87.94 81 GLU A C 1
ATOM 632 O O . GLU A 1 81 ? 4.344 10.746 -12.206 1.00 87.94 81 GLU A O 1
ATOM 637 N N . GLY A 1 82 ? 2.417 11.724 -11.629 1.00 87.00 82 GLY A N 1
ATOM 638 C CA . GLY A 1 82 ? 2.081 12.186 -12.979 1.00 87.00 82 GLY A CA 1
ATOM 639 C C . GLY A 1 82 ? 1.651 11.062 -13.924 1.00 87.00 82 GLY A C 1
ATOM 640 O O . GLY A 1 82 ? 1.853 11.152 -15.138 1.00 87.00 82 GLY A O 1
ATOM 641 N N . PHE A 1 83 ? 1.078 9.987 -13.384 1.00 84.69 83 PHE A N 1
ATOM 642 C CA . PHE A 1 83 ? 0.594 8.866 -14.181 1.00 84.69 83 PHE A CA 1
ATOM 643 C C . PHE A 1 83 ? -0.744 9.186 -14.859 1.00 84.69 83 PHE A C 1
ATOM 645 O O . PHE A 1 83 ? -1.498 10.055 -14.436 1.00 84.69 83 PHE A O 1
ATOM 652 N N . SER A 1 84 ? -1.058 8.473 -15.940 1.00 84.69 84 SER A N 1
ATOM 653 C CA . SER A 1 84 ? -2.363 8.557 -16.616 1.00 84.69 84 SER A CA 1
ATOM 654 C C . SER A 1 84 ? -3.239 7.324 -16.384 1.00 84.69 84 SER A C 1
ATOM 656 O O . SER A 1 84 ? -4.444 7.368 -16.626 1.00 84.69 84 SER A O 1
ATOM 658 N N . ASP A 1 85 ? -2.651 6.225 -15.906 1.00 88.94 85 ASP A N 1
ATOM 659 C CA . ASP A 1 85 ? -3.331 4.958 -15.654 1.00 88.94 85 ASP A CA 1
ATOM 660 C C . ASP A 1 85 ? -3.463 4.715 -14.148 1.00 88.94 85 ASP A C 1
ATOM 662 O O . ASP A 1 85 ? -2.479 4.506 -13.447 1.00 88.94 85 ASP A O 1
ATOM 666 N N . SER A 1 86 ? -4.690 4.678 -13.638 1.00 90.62 86 SER A N 1
ATOM 667 C CA . SER A 1 86 ? -4.939 4.417 -12.214 1.00 90.62 86 SER A CA 1
ATOM 668 C C . SER A 1 86 ? -4.488 3.039 -11.734 1.00 90.62 86 SER A C 1
ATOM 670 O O . SER A 1 86 ? -4.279 2.836 -10.538 1.00 90.62 86 SER A O 1
ATOM 672 N N . ARG A 1 87 ? -4.288 2.079 -12.643 1.00 90.62 87 ARG A N 1
ATOM 673 C CA . ARG A 1 87 ? -3.820 0.736 -12.283 1.00 90.62 87 ARG A CA 1
ATOM 674 C C . ARG A 1 87 ? -2.382 0.733 -11.781 1.00 90.62 87 ARG A C 1
ATOM 676 O O . ARG A 1 87 ? -2.013 -0.210 -11.086 1.00 90.62 87 ARG A O 1
ATOM 683 N N . VAL A 1 88 ? -1.577 1.740 -12.134 1.00 90.88 88 VAL A N 1
ATOM 684 C CA . VAL A 1 88 ? -0.202 1.851 -11.628 1.00 90.88 88 VAL A CA 1
ATOM 685 C C . VAL A 1 88 ? -0.138 2.469 -10.231 1.00 90.88 88 VAL A C 1
ATOM 687 O O . VAL A 1 88 ? 0.934 2.473 -9.640 1.00 90.88 88 VAL A O 1
ATOM 690 N N . ALA A 1 89 ? -1.262 2.932 -9.673 1.00 93.56 89 ALA A N 1
ATOM 691 C CA . ALA A 1 89 ? -1.296 3.450 -8.312 1.00 93.56 89 ALA A CA 1
ATOM 692 C C . ALA A 1 89 ? -1.076 2.328 -7.287 1.00 93.56 89 ALA A C 1
ATOM 694 O O . ALA A 1 89 ? -1.835 1.349 -7.225 1.00 93.56 89 ALA A O 1
ATOM 695 N N . THR A 1 90 ? -0.059 2.496 -6.452 1.00 93.56 90 THR A N 1
ATOM 696 C CA . THR A 1 90 ? 0.379 1.536 -5.432 1.00 93.56 90 THR A CA 1
ATOM 697 C C . THR A 1 90 ? -0.151 1.913 -4.058 1.00 93.56 90 THR A C 1
ATOM 699 O O . THR A 1 90 ? -0.171 1.065 -3.163 1.00 93.56 90 THR A O 1
ATOM 702 N N . LYS A 1 91 ? -0.646 3.145 -3.887 1.00 94.12 91 LYS A N 1
ATOM 703 C CA . LYS A 1 91 ? -1.185 3.604 -2.608 1.00 94.12 91 LYS A CA 1
ATOM 704 C C . LYS A 1 91 ? -2.609 3.138 -2.349 1.00 94.12 91 LYS A C 1
ATOM 706 O O . LYS A 1 91 ? -3.464 3.123 -3.238 1.00 94.12 91 LYS A O 1
ATOM 711 N N . ARG A 1 92 ? -2.895 2.784 -1.099 1.00 94.38 92 ARG A N 1
ATOM 712 C C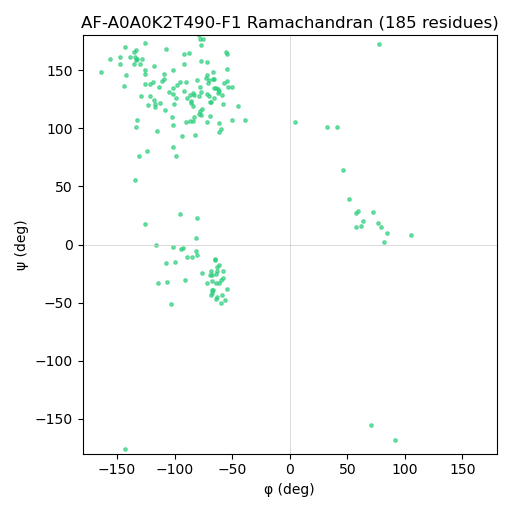A . ARG A 1 92 ? -4.245 2.497 -0.596 1.00 94.38 92 ARG A CA 1
ATOM 713 C C . ARG A 1 92 ? -4.471 3.200 0.727 1.00 94.38 92 ARG A C 1
ATOM 715 O O . ARG A 1 92 ? -3.557 3.743 1.335 1.00 94.38 92 ARG A O 1
ATOM 722 N N . CYS A 1 93 ? -5.732 3.211 1.122 1.00 94.81 93 CYS A N 1
ATOM 723 C CA . CYS A 1 93 ? -6.159 3.807 2.371 1.00 94.81 93 CYS A CA 1
ATOM 724 C C . CYS A 1 93 ? -6.097 2.766 3.482 1.00 94.81 93 CYS A C 1
ATOM 726 O O . CYS A 1 93 ? -6.702 1.699 3.361 1.00 94.81 93 CYS A O 1
ATOM 728 N N . TYR A 1 94 ? -5.392 3.103 4.554 1.00 93.94 94 TYR A N 1
ATOM 729 C CA . TYR A 1 94 ? -5.127 2.220 5.676 1.00 93.94 94 TYR A CA 1
ATOM 730 C C . TYR A 1 94 ? -5.658 2.815 6.966 1.00 93.94 94 TYR A C 1
ATOM 732 O O . TYR A 1 94 ? -5.469 3.998 7.249 1.00 93.94 94 TYR A O 1
ATOM 740 N N . LYS A 1 95 ? -6.275 1.960 7.779 1.00 92.12 95 LYS A N 1
ATOM 741 C CA . LYS A 1 95 ? -6.563 2.276 9.172 1.00 92.12 95 LYS A CA 1
ATOM 742 C C . LYS A 1 95 ? -5.252 2.296 9.960 1.00 92.12 95 LYS A C 1
ATOM 744 O O . LYS A 1 95 ? -4.482 1.340 9.910 1.00 92.12 95 LYS A O 1
ATOM 749 N N . THR A 1 96 ? -5.017 3.382 10.680 1.00 89.94 96 THR A N 1
ATOM 750 C CA . THR A 1 96 ? -3.807 3.647 11.460 1.00 89.94 96 THR A CA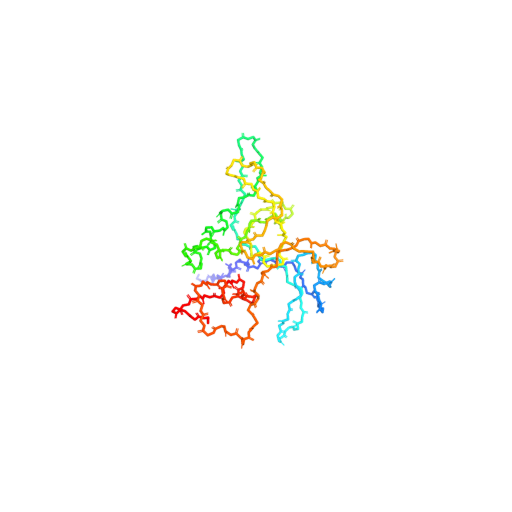 1
ATOM 751 C C . THR A 1 96 ? -4.159 4.378 12.762 1.00 89.94 96 THR A C 1
ATOM 753 O O . THR A 1 96 ? -5.334 4.585 13.067 1.00 89.94 96 THR A O 1
ATOM 756 N N . GLU A 1 97 ? -3.152 4.757 13.541 1.00 89.25 97 GLU A N 1
ATOM 757 C CA . GLU A 1 97 ? -3.292 5.514 14.784 1.00 89.25 97 GLU A CA 1
ATOM 758 C C . GLU A 1 97 ? -2.353 6.729 14.761 1.00 89.25 97 GLU A C 1
ATOM 760 O O . GLU A 1 97 ? -1.157 6.593 14.501 1.00 89.25 97 GLU A O 1
ATOM 765 N N . ILE A 1 98 ? -2.894 7.921 15.027 1.00 82.25 98 ILE A N 1
ATOM 766 C CA . ILE A 1 98 ? -2.146 9.177 15.162 1.00 82.25 98 ILE A CA 1
ATOM 767 C C . ILE A 1 98 ? -2.460 9.744 16.543 1.00 82.25 98 ILE A C 1
ATOM 769 O O . ILE A 1 98 ? -3.620 9.978 16.873 1.00 82.25 98 ILE A O 1
ATOM 773 N N . ASP A 1 99 ? -1.427 9.921 17.368 1.00 85.06 99 ASP A N 1
ATOM 774 C CA . ASP A 1 99 ? -1.537 10.456 18.732 1.00 85.06 99 ASP A CA 1
ATOM 775 C C . ASP A 1 99 ? -2.587 9.746 19.611 1.00 85.06 99 ASP A C 1
ATOM 777 O O . ASP A 1 99 ? -3.303 10.374 20.390 1.00 85.06 99 ASP A O 1
ATOM 781 N N . GLY A 1 100 ? -2.691 8.418 19.499 1.00 87.06 100 GLY A N 1
ATOM 782 C CA . GLY A 1 100 ? -3.663 7.631 20.269 1.00 87.06 100 GLY A CA 1
ATOM 783 C C . GLY A 1 100 ? -5.072 7.605 19.675 1.00 87.06 100 GLY A C 1
ATOM 784 O O . GLY A 1 100 ? -5.973 7.024 20.277 1.00 87.06 100 GLY A O 1
ATOM 785 N N . THR A 1 101 ? -5.284 8.244 18.523 1.00 87.94 101 THR A N 1
ATOM 786 C CA . THR A 1 101 ? -6.588 8.338 17.863 1.00 87.94 101 THR A CA 1
ATOM 787 C C . THR A 1 101 ? -6.578 7.572 16.551 1.00 87.94 101 THR A C 1
ATOM 789 O O . THR A 1 101 ? -5.650 7.688 15.751 1.00 87.94 101 THR A O 1
ATOM 792 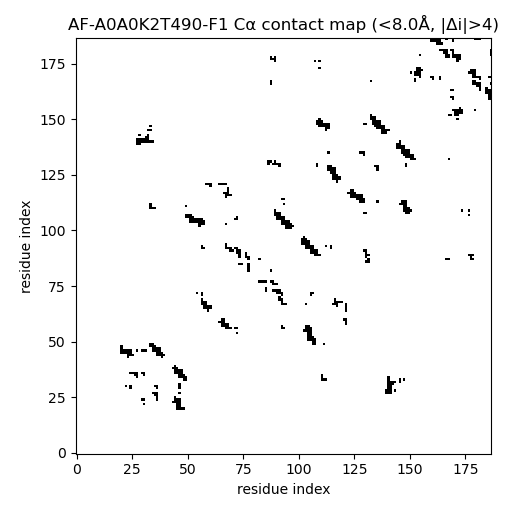N N . GLU A 1 102 ? -7.635 6.801 16.315 1.00 91.94 102 GLU A N 1
ATOM 793 C CA . GLU A 1 102 ? -7.844 6.109 15.048 1.00 91.94 102 GLU A CA 1
ATOM 794 C C . GLU A 1 102 ? -7.895 7.108 13.884 1.00 91.94 102 GLU A C 1
ATOM 796 O O . GLU A 1 102 ? -8.652 8.078 13.905 1.00 91.94 102 GLU A O 1
ATOM 801 N N . ALA A 1 103 ? -7.092 6.849 12.857 1.00 92.75 103 ALA A N 1
ATOM 802 C CA . ALA A 1 103 ? -7.000 7.662 11.656 1.00 92.75 103 ALA A CA 1
ATOM 803 C C . ALA A 1 103 ? -6.992 6.774 10.407 1.00 92.75 103 ALA A C 1
ATOM 805 O O . ALA A 1 103 ? -6.781 5.562 10.478 1.00 92.75 103 ALA A O 1
ATOM 806 N N . TYR A 1 104 ? -7.214 7.387 9.248 1.00 95.00 104 TYR A N 1
ATOM 807 C CA . TYR A 1 104 ? -7.259 6.692 7.966 1.00 95.00 104 TYR A CA 1
ATOM 808 C C . TYR A 1 104 ? -6.405 7.456 6.972 1.00 95.00 104 TYR A C 1
ATOM 810 O O . TYR A 1 104 ? -6.792 8.542 6.548 1.00 95.00 104 TYR A O 1
ATOM 818 N N . ARG A 1 105 ? -5.242 6.906 6.625 1.00 96.31 105 ARG A N 1
ATOM 819 C CA . ARG A 1 105 ? -4.247 7.602 5.805 1.00 96.31 105 ARG A CA 1
ATOM 820 C C . ARG A 1 105 ? -3.853 6.797 4.582 1.00 96.31 105 ARG A C 1
ATOM 822 O O . ARG A 1 105 ? -3.857 5.563 4.607 1.00 96.31 105 ARG A O 1
ATOM 829 N N . CYS A 1 106 ? -3.491 7.503 3.521 1.00 95.81 106 CYS A N 1
ATOM 830 C CA . CYS A 1 106 ? -2.917 6.875 2.343 1.00 95.81 106 CYS A CA 1
ATOM 831 C C . CYS A 1 106 ? -1.506 6.357 2.640 1.00 95.81 106 CYS A C 1
ATOM 833 O O . CYS A 1 106 ? -0.746 6.988 3.365 1.00 95.81 106 CYS A O 1
ATOM 835 N N . GLY A 1 107 ? -1.144 5.199 2.099 1.00 93.50 107 GLY A N 1
ATOM 836 C CA . GLY A 1 107 ? 0.197 4.622 2.224 1.00 93.50 107 GLY A CA 1
ATOM 837 C C . GLY A 1 107 ? 0.491 3.652 1.085 1.00 93.50 107 GLY A C 1
ATOM 838 O O . GLY A 1 107 ? -0.441 3.171 0.439 1.00 93.50 107 GLY A O 1
ATOM 839 N N . GLY A 1 108 ? 1.769 3.376 0.818 1.00 92.81 108 GLY A N 1
ATOM 840 C CA . GLY A 1 108 ? 2.188 2.400 -0.198 1.00 92.81 108 GLY A CA 1
ATOM 841 C C . GLY A 1 108 ? 1.776 0.979 0.185 1.00 92.81 108 GLY A C 1
ATOM 842 O O . GLY A 1 108 ? 1.793 0.626 1.362 1.00 92.81 108 GLY A O 1
ATOM 843 N N . ALA A 1 109 ? 1.360 0.152 -0.773 1.00 93.12 109 ALA A N 1
ATOM 844 C CA . ALA A 1 109 ? 0.815 -1.162 -0.438 1.00 93.12 109 ALA A CA 1
ATOM 845 C C . ALA A 1 109 ? 1.858 -2.214 -0.053 1.00 93.12 109 ALA A C 1
ATOM 847 O O . ALA A 1 109 ? 1.516 -3.170 0.641 1.00 93.12 109 ALA A O 1
ATOM 848 N N . TYR A 1 110 ? 3.112 -2.085 -0.489 1.00 92.38 110 TYR A N 1
ATOM 849 C CA . TYR A 1 110 ? 4.109 -3.128 -0.266 1.00 92.38 110 TYR A CA 1
ATOM 850 C C . TYR A 1 110 ? 4.301 -3.438 1.225 1.00 92.38 110 TYR A C 1
ATOM 852 O O . TYR A 1 110 ? 4.641 -2.565 2.020 1.00 92.38 110 TYR A O 1
ATOM 860 N N . LYS A 1 111 ? 4.064 -4.705 1.593 1.00 91.12 111 LYS A N 1
ATOM 861 C CA . LYS A 1 111 ? 4.109 -5.226 2.971 1.00 91.12 111 LYS A CA 1
ATOM 862 C C . LYS A 1 111 ? 3.180 -4.524 3.973 1.00 91.12 111 LYS A C 1
ATOM 864 O O . LYS A 1 111 ? 3.279 -4.772 5.175 1.00 91.12 111 LYS A O 1
ATOM 869 N N . ASN A 1 112 ? 2.221 -3.740 3.488 1.00 93.00 112 ASN A N 1
ATOM 870 C CA . ASN A 1 112 ? 1.103 -3.246 4.278 1.00 93.00 112 ASN A CA 1
ATOM 871 C C . ASN A 1 112 ? -0.063 -4.235 4.280 1.00 93.00 112 ASN A C 1
ATOM 873 O O . ASN A 1 112 ? -0.097 -5.171 3.480 1.00 93.00 112 ASN A O 1
ATOM 877 N N . ALA A 1 113 ? -1.004 -4.040 5.208 1.00 92.75 113 ALA A N 1
ATOM 878 C CA . ALA A 1 113 ? -2.162 -4.914 5.378 1.00 92.75 113 ALA A CA 1
ATOM 879 C C . ALA A 1 113 ? -2.964 -5.085 4.075 1.00 92.75 113 ALA A C 1
ATOM 881 O O . ALA A 1 113 ? -3.040 -4.176 3.254 1.00 92.75 113 ALA A O 1
ATOM 882 N N . CYS A 1 114 ? -3.627 -6.222 3.888 1.00 94.25 114 CYS A N 1
ATOM 883 C CA . CYS A 1 114 ? -4.713 -6.276 2.909 1.00 94.25 114 CYS A CA 1
ATOM 884 C C . CYS A 1 114 ? -5.906 -5.480 3.450 1.00 94.25 114 CYS A C 1
ATOM 886 O O . CYS A 1 114 ? -6.200 -5.549 4.645 1.00 94.25 114 CYS A O 1
ATOM 888 N N . THR A 1 115 ? -6.578 -4.704 2.600 1.00 91.69 115 THR A N 1
ATOM 889 C CA . THR A 1 115 ? -7.661 -3.815 3.045 1.00 91.69 115 THR A CA 1
ATOM 890 C C . THR A 1 115 ? -8.989 -4.179 2.390 1.00 91.69 115 THR A C 1
ATOM 892 O O . THR A 1 115 ? -9.009 -4.488 1.198 1.00 91.69 115 THR A O 1
ATOM 895 N N . PRO A 1 116 ? -10.112 -4.132 3.125 1.00 91.00 116 PRO A N 1
ATOM 896 C CA . PRO A 1 116 ? -11.431 -4.358 2.543 1.00 91.00 116 PRO A CA 1
ATOM 897 C C . PRO A 1 116 ? -11.802 -3.236 1.569 1.00 91.00 116 PRO A C 1
ATOM 899 O O . PRO A 1 116 ? -11.438 -2.078 1.774 1.00 91.00 116 PRO A O 1
ATOM 902 N N . GLN A 1 117 ? -12.578 -3.575 0.541 1.00 87.44 117 GLN A N 1
ATOM 903 C CA . GLN A 1 117 ? -13.080 -2.619 -0.439 1.00 87.44 117 GLN A CA 1
ATOM 904 C C . GLN A 1 117 ? -14.541 -2.262 -0.155 1.00 87.44 117 GLN A C 1
ATOM 906 O O . GLN A 1 117 ? -15.383 -3.142 0.039 1.00 87.44 117 GLN A O 1
ATOM 911 N N . TYR A 1 118 ? -14.839 -0.966 -0.218 1.00 88.62 118 TYR A N 1
ATOM 912 C CA . TYR A 1 118 ? -16.185 -0.407 -0.139 1.00 88.62 118 TYR A CA 1
ATOM 913 C C . TYR A 1 118 ? -16.526 0.334 -1.436 1.00 88.62 118 TYR A C 1
ATOM 915 O O . TYR A 1 118 ? -15.631 0.802 -2.145 1.00 88.62 118 TYR A O 1
ATOM 923 N N . ASP A 1 119 ? -17.813 0.428 -1.754 1.00 85.25 119 ASP A N 1
ATOM 924 C CA . ASP A 1 119 ? -18.304 1.298 -2.821 1.00 85.25 119 ASP A CA 1
ATOM 925 C C . ASP A 1 119 ? -18.384 2.766 -2.355 1.00 85.25 119 ASP A C 1
ATOM 927 O O . ASP A 1 119 ? -18.078 3.112 -1.211 1.00 85.25 119 ASP A O 1
ATOM 931 N N . THR A 1 120 ? -18.820 3.656 -3.247 1.00 81.88 120 THR A N 1
ATOM 932 C CA . THR A 1 120 ? -18.965 5.093 -2.954 1.00 81.88 120 THR A CA 1
ATOM 933 C C . THR A 1 120 ? -20.022 5.417 -1.894 1.00 81.88 120 THR A C 1
ATOM 935 O O . THR A 1 120 ? -20.080 6.541 -1.403 1.00 81.88 120 THR A O 1
ATOM 938 N N . GLN A 1 121 ? -20.871 4.454 -1.543 1.00 85.31 121 GLN A N 1
ATOM 939 C CA . GLN A 1 121 ? -21.939 4.567 -0.557 1.00 85.31 121 GLN A CA 1
ATOM 940 C C . GLN A 1 121 ? -21.534 3.935 0.786 1.00 85.31 121 GLN A C 1
ATOM 942 O O . GLN A 1 121 ? -22.303 3.998 1.747 1.00 85.31 121 GLN A O 1
ATOM 947 N N . GLY A 1 122 ? -20.333 3.356 0.868 1.00 85.62 122 GLY A N 1
ATOM 948 C CA . GLY A 1 122 ? -19.832 2.670 2.051 1.00 85.62 122 GLY A CA 1
ATOM 949 C C . GLY A 1 122 ? -20.375 1.257 2.219 1.00 85.62 122 GLY A C 1
ATOM 950 O O . GLY A 1 122 ? -20.246 0.688 3.300 1.00 85.62 122 GLY A O 1
ATOM 951 N N . ASN A 1 123 ? -20.977 0.668 1.182 1.00 89.31 123 ASN A N 1
ATOM 952 C CA . ASN A 1 123 ? -21.332 -0.743 1.223 1.00 89.31 123 ASN A CA 1
ATOM 953 C C . ASN A 1 123 ? -20.087 -1.582 0.967 1.00 89.31 123 ASN A C 1
ATOM 955 O O . ASN A 1 123 ? -19.301 -1.311 0.058 1.00 89.31 123 ASN A O 1
ATOM 959 N N . PHE A 1 124 ? -19.929 -2.625 1.770 1.00 87.00 124 PHE A N 1
ATOM 960 C CA . PHE A 1 124 ? -18.862 -3.591 1.599 1.00 87.00 124 PHE A CA 1
ATOM 961 C C . PHE A 1 124 ? -18.997 -4.316 0.254 1.00 87.00 124 PHE A C 1
ATOM 963 O O . PHE A 1 124 ? -20.065 -4.828 -0.085 1.00 87.00 124 PHE A O 1
ATOM 970 N N . VAL A 1 125 ? -17.899 -4.370 -0.495 1.00 87.25 125 VAL A N 1
ATOM 971 C CA . VAL A 1 125 ? -17.832 -5.027 -1.804 1.00 87.25 125 VAL A CA 1
ATOM 972 C C . VAL A 1 125 ? -17.134 -6.375 -1.683 1.00 87.25 125 VAL A C 1
ATOM 974 O O . VAL A 1 125 ? -17.640 -7.381 -2.180 1.00 87.25 125 VAL A O 1
ATOM 977 N N . LYS A 1 126 ? -15.950 -6.400 -1.059 1.00 83.25 126 LYS A N 1
ATOM 978 C CA . LYS A 1 126 ? -15.104 -7.593 -0.974 1.00 83.25 126 LYS A CA 1
ATOM 979 C C . LYS A 1 126 ? -14.025 -7.441 0.099 1.00 83.25 126 LYS A C 1
ATOM 981 O O . LYS A 1 126 ? -13.497 -6.346 0.297 1.00 83.25 126 LYS A O 1
ATOM 986 N N . ASP A 1 127 ? -13.658 -8.560 0.718 1.00 76.38 127 ASP A N 1
ATOM 987 C CA . ASP A 1 127 ? -12.542 -8.643 1.661 1.00 76.38 127 ASP A CA 1
ATOM 988 C C . ASP A 1 127 ? -11.181 -8.533 0.950 1.00 76.38 127 ASP A C 1
ATOM 990 O O . ASP A 1 127 ? -11.042 -8.838 -0.244 1.00 76.38 127 ASP A O 1
ATOM 994 N N . ASP A 1 128 ? -10.177 -8.118 1.727 1.00 67.44 128 ASP A N 1
ATOM 995 C CA . ASP A 1 128 ? -8.746 -8.314 1.477 1.00 67.44 128 ASP A CA 1
ATOM 996 C C . ASP A 1 128 ? -8.280 -8.007 0.042 1.00 67.44 128 ASP A C 1
ATOM 998 O O . ASP A 1 128 ? -7.820 -8.878 -0.703 1.00 67.44 128 ASP A O 1
ATOM 1002 N N . GLN A 1 129 ? -8.401 -6.744 -0.368 1.00 82.00 129 GLN A N 1
ATOM 1003 C CA . GLN A 1 129 ? -7.884 -6.256 -1.642 1.00 82.00 129 GLN A CA 1
ATOM 1004 C C . GLN A 1 129 ? -6.529 -5.570 -1.478 1.00 82.00 129 GLN A C 1
ATOM 1006 O O . GLN A 1 129 ? -6.295 -4.765 -0.578 1.00 82.00 129 GLN A O 1
ATOM 1011 N N . CYS A 1 130 ? -5.649 -5.886 -2.419 1.00 92.69 130 CYS A N 1
ATOM 1012 C CA . CYS A 1 130 ? -4.420 -5.161 -2.684 1.00 92.69 130 CYS A CA 1
ATOM 1013 C C . CYS A 1 130 ? -4.573 -4.377 -3.995 1.00 92.69 130 CYS A C 1
ATOM 1015 O O . CYS A 1 130 ? -5.538 -4.597 -4.736 1.00 92.69 130 CYS A O 1
ATOM 1017 N N . PRO A 1 131 ? -3.651 -3.455 -4.320 1.00 92.44 131 PRO A N 1
ATOM 1018 C CA . PRO A 1 131 ? -3.630 -2.843 -5.637 1.00 92.44 131 PRO A CA 1
ATOM 1019 C C . PRO A 1 131 ? -3.549 -3.855 -6.778 1.00 92.44 131 PRO A C 1
ATOM 1021 O O . PRO A 1 131 ? -3.210 -5.025 -6.593 1.00 92.44 131 PRO A O 1
ATOM 1024 N N . TYR A 1 132 ? -3.830 -3.378 -7.989 1.00 90.25 132 TYR A N 1
ATOM 1025 C CA . TYR A 1 132 ? -3.639 -4.183 -9.187 1.00 90.25 132 TYR A CA 1
ATOM 1026 C C . TYR A 1 132 ? -2.198 -4.718 -9.236 1.00 90.25 132 TYR A C 1
ATOM 1028 O O . TYR A 1 132 ? -1.252 -3.986 -8.951 1.00 90.25 132 TYR A O 1
ATOM 1036 N N . LYS A 1 133 ? -2.048 -6.009 -9.567 1.00 92.50 133 LYS A N 1
ATOM 1037 C CA . LYS A 1 133 ? -0.766 -6.738 -9.577 1.00 92.50 133 LYS A CA 1
ATOM 1038 C C . LYS A 1 133 ? -0.064 -6.874 -8.221 1.00 92.50 133 LYS A C 1
ATOM 1040 O O . LYS A 1 133 ? 1.116 -7.214 -8.182 1.00 92.50 133 LYS A O 1
ATOM 1045 N N . PHE A 1 134 ? -0.798 -6.714 -7.124 1.00 94.00 134 PHE A N 1
ATOM 1046 C CA . PHE A 1 134 ? -0.405 -7.195 -5.803 1.00 94.00 134 PHE A CA 1
ATOM 1047 C C . PHE A 1 134 ? -1.290 -8.372 -5.386 1.00 94.00 134 PHE A C 1
ATOM 1049 O O . PHE A 1 134 ? -2.481 -8.415 -5.693 1.00 94.00 134 PHE A O 1
ATOM 1056 N N . ARG A 1 135 ? -0.712 -9.311 -4.640 1.00 93.62 135 ARG A N 1
ATOM 1057 C CA . ARG A 1 135 ? -1.412 -10.438 -4.025 1.00 93.62 135 ARG A CA 1
ATOM 1058 C C . ARG A 1 135 ? -1.479 -10.242 -2.523 1.00 93.62 135 ARG A C 1
ATOM 1060 O O . ARG A 1 135 ? -0.524 -9.764 -1.915 1.00 93.62 135 ARG A O 1
ATOM 1067 N N . CYS A 1 136 ? -2.609 -10.633 -1.949 1.00 94.31 136 CYS A N 1
ATOM 1068 C CA . CYS A 1 136 ? -2.760 -10.723 -0.509 1.00 94.31 136 CYS A CA 1
ATOM 1069 C C . CYS A 1 136 ? -2.199 -12.070 -0.039 1.00 94.31 136 CYS A C 1
ATOM 1071 O O . CYS A 1 136 ? -2.766 -13.120 -0.345 1.00 94.31 136 CYS A O 1
ATOM 1073 N N . GLU A 1 137 ? -1.071 -12.046 0.663 1.00 93.88 137 GLU A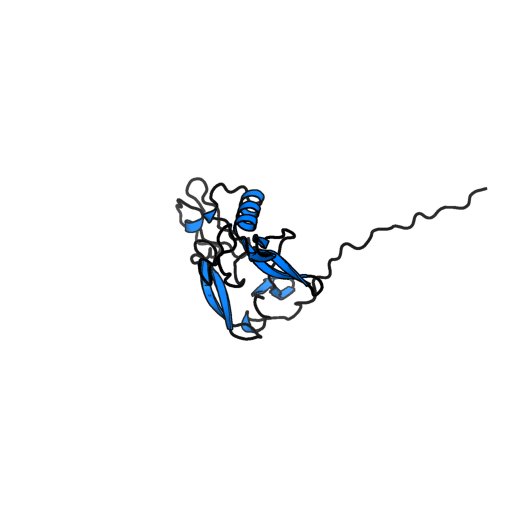 N 1
ATOM 1074 C CA . GLU A 1 137 ? -0.360 -13.242 1.119 1.00 93.88 137 GLU A CA 1
ATOM 1075 C C . GLU A 1 137 ? -0.036 -13.151 2.612 1.00 93.88 137 GLU A C 1
ATOM 1077 O O . GLU A 1 137 ? 0.074 -12.068 3.186 1.00 93.88 137 GLU A O 1
ATOM 1082 N N . THR A 1 138 ? 0.126 -14.299 3.269 1.00 95.19 138 THR A N 1
ATOM 1083 C CA . THR A 1 138 ? 0.474 -14.334 4.691 1.00 95.19 138 THR A CA 1
ATOM 1084 C C . THR A 1 138 ? 1.970 -14.079 4.902 1.00 95.19 138 THR A C 1
ATOM 1086 O O . THR A 1 138 ? 2.798 -14.931 4.585 1.00 95.19 138 THR A O 1
ATOM 1089 N N . GLY A 1 139 ? 2.308 -12.940 5.505 1.00 93.31 139 GLY A N 1
ATOM 1090 C CA . GLY A 1 139 ? 3.636 -12.612 6.027 1.00 93.31 139 GLY A CA 1
ATOM 1091 C C . GLY A 1 139 ? 3.798 -12.993 7.501 1.00 93.31 139 GLY A C 1
ATOM 1092 O O . GLY A 1 139 ? 2.821 -13.082 8.249 1.00 93.31 139 GLY A O 1
ATOM 1093 N N . GLU A 1 140 ? 5.036 -13.224 7.933 1.00 95.25 140 GLU A N 1
ATOM 1094 C CA . GLU A 1 140 ? 5.382 -13.583 9.313 1.00 95.25 140 GLU A CA 1
ATOM 1095 C C . GLU A 1 140 ? 6.181 -12.453 9.967 1.00 95.25 140 GLU A C 1
ATOM 1097 O O . GLU A 1 140 ? 7.246 -12.084 9.478 1.00 95.25 140 GLU A O 1
ATOM 1102 N N . PHE A 1 141 ? 5.653 -11.931 11.074 1.00 94.69 141 PHE A N 1
ATOM 1103 C CA . PHE A 1 141 ? 6.213 -10.823 11.847 1.00 94.69 141 PHE A CA 1
ATOM 1104 C C . PHE A 1 141 ? 6.388 -11.242 13.311 1.00 94.69 141 PHE A C 1
ATOM 1106 O O . PHE A 1 141 ? 5.907 -12.302 13.725 1.00 94.69 141 PHE A O 1
ATOM 1113 N N . LYS A 1 142 ? 7.014 -10.382 14.117 1.00 94.00 142 LYS A N 1
ATOM 1114 C CA . LYS A 1 142 ? 7.254 -10.612 15.551 1.00 94.00 142 LYS A CA 1
ATOM 1115 C C . LYS A 1 142 ? 5.977 -10.932 16.325 1.00 94.00 142 LYS A C 1
ATOM 1117 O O . LYS A 1 142 ? 5.968 -11.821 17.171 1.00 94.00 142 LYS A O 1
ATOM 1122 N N . ASP A 1 143 ? 4.882 -10.266 15.962 1.00 91.94 143 ASP A N 1
ATOM 1123 C CA . ASP A 1 143 ? 3.563 -10.420 16.590 1.00 91.94 143 ASP A CA 1
ATOM 1124 C C . ASP A 1 143 ? 2.671 -11.429 15.833 1.00 91.94 143 ASP A C 1
ATOM 1126 O O . ASP A 1 143 ? 1.434 -11.351 15.822 1.00 91.94 143 ASP A O 1
ATOM 1130 N N . GLY A 1 144 ? 3.310 -12.369 15.134 1.00 94.12 144 GLY A N 1
ATOM 1131 C CA . GLY A 1 144 ? 2.681 -13.463 14.408 1.00 94.12 144 GLY A CA 1
ATOM 1132 C C . GLY A 1 144 ? 2.366 -13.156 12.946 1.00 94.12 144 GLY A C 1
ATOM 1133 O O . GLY A 1 144 ? 2.812 -12.174 12.353 1.00 94.12 144 GLY A O 1
ATOM 1134 N N . LYS A 1 145 ? 1.570 -14.041 12.345 1.00 95.19 145 LYS A N 1
ATOM 1135 C CA . LYS A 1 145 ? 1.215 -13.976 10.925 1.00 95.19 145 LYS A CA 1
ATOM 1136 C C . LYS A 1 145 ? 0.224 -12.844 10.635 1.00 95.19 145 LYS A C 1
ATOM 1138 O O . LYS A 1 145 ? -0.645 -12.563 11.467 1.00 95.19 145 LYS A O 1
ATOM 1143 N N . LYS A 1 146 ? 0.367 -12.190 9.481 1.00 93.56 146 LYS A N 1
ATOM 1144 C CA . LYS A 1 146 ? -0.501 -11.102 8.991 1.00 93.56 146 LYS A CA 1
ATOM 1145 C C . LYS A 1 146 ? -0.689 -11.235 7.482 1.00 93.56 146 LYS A C 1
ATOM 1147 O O . LYS A 1 146 ? 0.241 -11.640 6.796 1.00 93.56 146 LYS A O 1
ATOM 1152 N N . ASN A 1 147 ? -1.862 -10.881 6.969 1.00 94.19 147 ASN A N 1
ATOM 1153 C CA . ASN A 1 147 ? -2.101 -10.829 5.529 1.00 94.19 147 ASN A CA 1
ATOM 1154 C C . ASN A 1 147 ? -1.653 -9.467 4.991 1.00 94.19 147 ASN A C 1
ATOM 1156 O O . ASN A 1 147 ? -2.100 -8.430 5.487 1.00 94.19 147 ASN A O 1
ATOM 1160 N N . ILE A 1 148 ? -0.746 -9.483 4.018 1.00 94.75 148 ILE A N 1
ATOM 1161 C CA . ILE A 1 148 ? -0.084 -8.297 3.477 1.00 94.75 148 ILE A CA 1
ATOM 1162 C C . ILE A 1 148 ? -0.068 -8.305 1.951 1.00 94.75 148 ILE A C 1
ATOM 1164 O O . ILE A 1 148 ? -0.152 -9.360 1.321 1.00 94.75 148 ILE A O 1
ATOM 1168 N N . CYS A 1 149 ? 0.089 -7.126 1.361 1.00 94.69 149 CYS A N 1
ATOM 1169 C CA . CYS A 1 149 ? 0.188 -6.972 -0.080 1.00 94.69 149 CYS A CA 1
ATOM 1170 C C . CYS A 1 149 ? 1.628 -7.157 -0.577 1.00 94.69 149 CYS A C 1
ATOM 1172 O O . CYS A 1 149 ? 2.540 -6.420 -0.191 1.00 94.69 149 CYS A O 1
ATOM 1174 N N . ILE A 1 150 ? 1.819 -8.118 -1.484 1.00 93.44 150 ILE A N 1
ATOM 1175 C CA . ILE A 1 150 ? 3.094 -8.425 -2.145 1.00 93.44 150 ILE A CA 1
ATOM 1176 C C . ILE A 1 150 ? 2.925 -8.277 -3.665 1.00 93.44 150 ILE A C 1
ATOM 1178 O O . ILE A 1 150 ? 1.992 -8.857 -4.221 1.00 93.44 150 ILE A O 1
ATOM 1182 N N . PRO A 1 151 ? 3.778 -7.515 -4.368 1.00 93.00 151 PRO A N 1
ATOM 1183 C CA . PRO A 1 151 ? 3.686 -7.362 -5.818 1.00 93.00 151 PRO A CA 1
ATOM 1184 C C . PRO A 1 151 ? 3.988 -8.686 -6.535 1.00 93.00 151 PRO A C 1
ATOM 1186 O O . PRO A 1 151 ? 4.876 -9.438 -6.141 1.00 93.00 151 PRO A O 1
ATOM 1189 N N . GLU A 1 152 ? 3.268 -8.964 -7.623 1.00 88.44 152 GLU A N 1
ATOM 1190 C CA . GLU A 1 152 ? 3.438 -10.185 -8.426 1.00 88.44 152 GLU A CA 1
ATOM 1191 C C . GLU A 1 152 ? 4.755 -10.227 -9.208 1.00 88.44 152 GLU A C 1
ATOM 1193 O O . GLU A 1 152 ? 5.234 -11.313 -9.530 1.00 88.44 152 GLU A O 1
ATOM 1198 N N . ASN A 1 153 ? 5.317 -9.063 -9.540 1.00 83.56 153 ASN A N 1
ATOM 1199 C CA . ASN A 1 153 ? 6.507 -8.928 -10.372 1.00 83.56 153 ASN A CA 1
ATOM 1200 C C . ASN A 1 153 ? 7.469 -7.935 -9.714 1.00 83.56 153 ASN A C 1
ATOM 1202 O O . ASN A 1 153 ? 7.245 -6.727 -9.772 1.00 83.56 153 ASN A O 1
ATOM 1206 N N . LEU A 1 154 ? 8.502 -8.442 -9.044 1.00 81.38 154 LEU A N 1
ATOM 1207 C CA . LEU A 1 154 ? 9.545 -7.622 -8.433 1.00 81.38 154 LEU A CA 1
ATOM 1208 C C . LEU A 1 154 ? 10.625 -7.319 -9.469 1.00 81.38 154 LEU A C 1
ATOM 1210 O O . LEU A 1 154 ? 11.176 -8.239 -10.071 1.00 81.38 154 LEU A O 1
ATOM 1214 N N . ALA A 1 155 ? 10.970 -6.044 -9.626 1.00 70.44 155 ALA A N 1
ATOM 1215 C CA . ALA A 1 155 ? 12.174 -5.681 -10.352 1.00 70.44 155 ALA A CA 1
ATOM 1216 C C . ALA A 1 155 ? 13.380 -6.053 -9.475 1.00 70.44 155 ALA A C 1
ATOM 1218 O O . ALA A 1 155 ? 13.651 -5.404 -8.466 1.00 70.44 155 ALA A O 1
ATOM 1219 N N . THR A 1 156 ? 14.089 -7.130 -9.812 1.00 58.38 156 THR A N 1
ATOM 1220 C CA . THR A 1 156 ? 15.436 -7.346 -9.278 1.00 58.38 156 THR A CA 1
ATOM 1221 C C . THR A 1 156 ? 16.365 -6.416 -10.041 1.00 58.38 156 THR A C 1
ATOM 1223 O O . THR A 1 156 ? 16.485 -6.559 -11.262 1.00 58.38 156 THR A O 1
ATOM 1226 N N . ASP A 1 157 ? 16.983 -5.457 -9.350 1.00 53.16 157 ASP A N 1
ATOM 1227 C CA . ASP A 1 157 ? 17.987 -4.574 -9.943 1.00 53.16 157 ASP A CA 1
ATOM 1228 C C . ASP A 1 157 ? 18.968 -5.420 -10.787 1.00 53.16 157 ASP A C 1
ATOM 1230 O O . ASP A 1 157 ? 19.608 -6.330 -10.258 1.00 53.16 157 ASP A O 1
ATOM 1234 N N . ALA A 1 158 ? 19.030 -5.126 -12.097 1.00 43.31 158 ALA A N 1
ATOM 1235 C CA . ALA A 1 158 ? 19.883 -5.710 -13.153 1.00 43.31 158 ALA A CA 1
ATOM 1236 C C . ALA A 1 158 ? 19.288 -6.695 -14.195 1.00 43.31 158 ALA A C 1
ATOM 1238 O O . ALA A 1 158 ? 20.059 -7.190 -15.016 1.00 43.31 158 ALA A O 1
ATOM 1239 N N . ALA A 1 159 ? 17.973 -6.933 -14.286 1.00 44.12 159 ALA A N 1
ATOM 1240 C CA . ALA A 1 159 ? 17.411 -7.716 -15.405 1.00 44.12 159 ALA A CA 1
ATOM 1241 C C . ALA A 1 159 ? 16.207 -7.027 -16.060 1.00 44.12 159 ALA A C 1
ATOM 1243 O O . ALA A 1 159 ? 15.053 -7.391 -15.848 1.00 44.12 159 ALA A O 1
ATOM 1244 N N . THR A 1 160 ? 16.494 -6.006 -16.862 1.00 50.41 160 THR A N 1
ATOM 1245 C CA . THR A 1 160 ? 15.526 -5.390 -17.767 1.00 50.41 160 THR A CA 1
ATOM 1246 C C . THR A 1 160 ? 15.053 -6.408 -18.806 1.00 50.41 160 THR A C 1
ATOM 1248 O O . THR A 1 160 ? 15.854 -7.097 -19.440 1.00 50.41 160 THR A O 1
ATOM 1251 N N . SER A 1 161 ? 13.740 -6.484 -19.030 1.00 54.12 161 SER A N 1
ATOM 1252 C CA . SER A 1 161 ? 13.242 -6.945 -20.324 1.00 54.12 161 SER A CA 1
ATOM 1253 C C . SER A 1 161 ? 13.742 -5.965 -21.387 1.00 54.12 161 SER A C 1
ATOM 1255 O O . SER A 1 161 ? 13.574 -4.756 -21.216 1.00 54.12 161 SER A O 1
ATOM 1257 N N . GLU A 1 162 ? 14.306 -6.447 -22.496 1.00 62.28 162 GLU A N 1
ATOM 1258 C CA . GLU A 1 162 ? 14.736 -5.574 -23.603 1.00 62.28 162 GLU A CA 1
ATOM 1259 C C . GLU A 1 162 ? 13.567 -4.784 -24.228 1.00 62.28 162 GLU A C 1
ATOM 1261 O O . GLU A 1 162 ? 13.800 -3.771 -24.892 1.00 62.28 162 GLU A O 1
ATOM 1266 N N . SER A 1 163 ? 12.319 -5.223 -23.989 1.00 82.88 163 SER A N 1
ATOM 1267 C CA . SER A 1 163 ? 11.093 -4.584 -24.467 1.00 82.88 163 SER A CA 1
ATOM 1268 C C . SER A 1 163 ? 9.923 -4.669 -23.471 1.00 82.88 163 SER A C 1
ATOM 1270 O O . SER A 1 163 ? 9.635 -5.762 -22.986 1.00 82.88 163 SER A O 1
ATOM 1272 N N . CYS A 1 164 ? 9.182 -3.580 -23.262 1.00 88.81 164 CYS A N 1
ATOM 1273 C CA . CYS A 1 164 ? 7.954 -3.522 -22.455 1.00 88.81 164 CYS A CA 1
ATOM 1274 C C . CYS A 1 164 ? 6.787 -2.881 -23.226 1.00 88.81 164 CYS A C 1
ATOM 1276 O O . CYS A 1 164 ? 6.988 -2.152 -24.196 1.00 88.81 164 CYS A O 1
ATOM 1278 N N . THR A 1 165 ? 5.553 -3.134 -22.783 1.00 88.81 165 THR A N 1
ATOM 1279 C CA . THR A 1 165 ? 4.337 -2.448 -23.265 1.00 88.81 165 THR A CA 1
ATOM 1280 C C . THR A 1 165 ? 3.696 -1.605 -22.163 1.00 88.81 165 THR A C 1
ATOM 1282 O O . THR A 1 165 ? 3.117 -0.554 -22.433 1.00 88.81 165 THR A O 1
ATOM 1285 N N . THR A 1 166 ? 3.794 -2.055 -20.914 1.00 87.94 166 THR A N 1
ATOM 1286 C CA . THR A 1 166 ? 3.222 -1.405 -19.733 1.00 87.94 166 THR A CA 1
ATOM 1287 C C . THR A 1 166 ? 4.236 -1.359 -18.593 1.00 87.94 166 THR A C 1
ATOM 1289 O O . THR A 1 166 ? 5.188 -2.135 -18.568 1.00 87.94 166 THR A O 1
ATOM 1292 N N . ALA A 1 167 ? 4.015 -0.482 -17.611 1.00 87.94 167 ALA A N 1
ATOM 1293 C CA . ALA A 1 167 ? 4.864 -0.393 -16.418 1.00 87.94 167 ALA A CA 1
ATOM 1294 C C . ALA A 1 167 ? 4.952 -1.723 -15.633 1.00 87.94 167 ALA A C 1
ATOM 1296 O 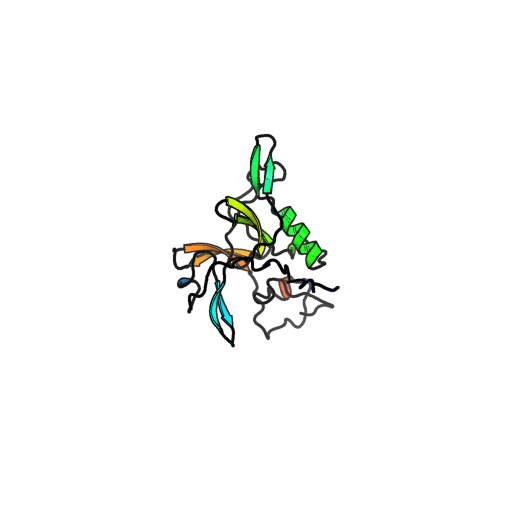O . ALA A 1 167 ? 5.968 -2.027 -15.019 1.00 87.94 167 ALA A O 1
ATOM 1297 N N . PHE A 1 168 ? 3.915 -2.568 -15.693 1.00 88.88 168 PHE A N 1
ATOM 1298 C CA . PHE A 1 168 ? 3.906 -3.867 -15.008 1.00 88.88 168 PHE A CA 1
ATOM 1299 C C . PHE A 1 168 ? 4.910 -4.870 -15.592 1.00 88.88 168 PHE A C 1
ATOM 1301 O O . PHE A 1 168 ? 5.374 -5.753 -14.865 1.00 88.88 168 PHE A O 1
ATOM 1308 N N . ASP A 1 169 ? 5.256 -4.733 -16.877 1.00 86.56 169 ASP A N 1
ATOM 1309 C CA . ASP A 1 169 ? 6.253 -5.582 -17.544 1.00 86.56 169 ASP A CA 1
ATOM 1310 C C . ASP A 1 169 ? 7.655 -5.320 -16.977 1.00 86.56 169 ASP A C 1
ATOM 1312 O O . ASP A 1 169 ? 8.467 -6.237 -16.876 1.00 86.56 169 ASP A O 1
ATOM 1316 N N . CYS A 1 170 ? 7.904 -4.082 -16.538 1.00 86.25 170 CYS A N 1
ATOM 1317 C CA . CYS A 1 170 ? 9.164 -3.642 -15.945 1.00 86.25 170 CYS A CA 1
ATOM 1318 C C . CYS A 1 170 ? 9.328 -4.015 -14.469 1.00 86.25 170 CYS A C 1
ATOM 1320 O O . CYS A 1 170 ? 10.416 -3.874 -13.913 1.00 86.25 170 CYS A O 1
ATOM 1322 N N . GLY A 1 171 ? 8.263 -4.513 -13.840 1.00 89.56 171 GLY A N 1
ATOM 1323 C CA . GLY A 1 171 ? 8.266 -4.902 -12.439 1.00 89.56 171 GLY A CA 1
ATOM 1324 C C . GLY A 1 171 ? 8.167 -3.722 -11.471 1.00 89.56 171 GLY A C 1
ATOM 1325 O O . GLY A 1 171 ? 8.170 -2.545 -11.834 1.00 89.56 171 GLY A O 1
ATOM 1326 N N . TYR A 1 172 ? 8.015 -4.065 -10.200 1.00 90.12 172 TYR A N 1
ATOM 1327 C CA . TYR A 1 172 ? 7.851 -3.130 -9.100 1.00 90.12 172 TYR A CA 1
ATOM 1328 C C . TYR A 1 172 ? 9.178 -2.918 -8.370 1.00 90.12 172 TYR A C 1
ATOM 1330 O O . TYR A 1 172 ? 9.807 -3.882 -7.923 1.00 90.12 172 TYR A O 1
ATOM 1338 N N . SER A 1 173 ? 9.592 -1.658 -8.225 1.00 87.06 173 SER A N 1
ATOM 1339 C CA . SER A 1 173 ? 10.764 -1.274 -7.444 1.00 87.06 173 SER A CA 1
ATOM 1340 C C . SER A 1 173 ? 10.365 -1.081 -5.986 1.00 87.06 173 SER A C 1
ATOM 1342 O O . SER A 1 173 ? 9.767 -0.073 -5.621 1.00 87.06 173 SER A O 1
ATOM 1344 N N . VAL A 1 174 ? 10.749 -2.029 -5.131 1.00 84.38 174 VAL A N 1
ATOM 1345 C CA . VAL A 1 174 ? 10.547 -1.927 -3.674 1.00 84.38 174 VAL A CA 1
ATOM 1346 C C . VAL A 1 174 ? 11.292 -0.730 -3.084 1.00 84.38 174 VAL A C 1
ATOM 1348 O O . VAL A 1 174 ? 10.816 -0.113 -2.138 1.00 84.38 174 VAL A O 1
ATOM 1351 N N . LEU A 1 175 ? 12.453 -0.384 -3.647 1.00 78.38 175 LEU A N 1
ATOM 1352 C CA . LEU A 1 175 ? 13.244 0.753 -3.182 1.00 78.38 175 LEU A CA 1
ATOM 1353 C C . LEU A 1 175 ? 12.538 2.088 -3.452 1.00 78.38 175 LEU A C 1
ATOM 1355 O O . LEU A 1 175 ? 12.604 2.992 -2.622 1.00 78.38 175 LEU A O 1
ATOM 1359 N N . GLN A 1 176 ? 11.893 2.209 -4.613 1.00 82.56 176 GLN A N 1
ATOM 1360 C CA . GLN A 1 176 ? 11.192 3.426 -5.027 1.00 82.56 176 GLN A CA 1
ATOM 1361 C C . GLN A 1 176 ? 9.693 3.407 -4.692 1.00 82.56 176 GLN A C 1
A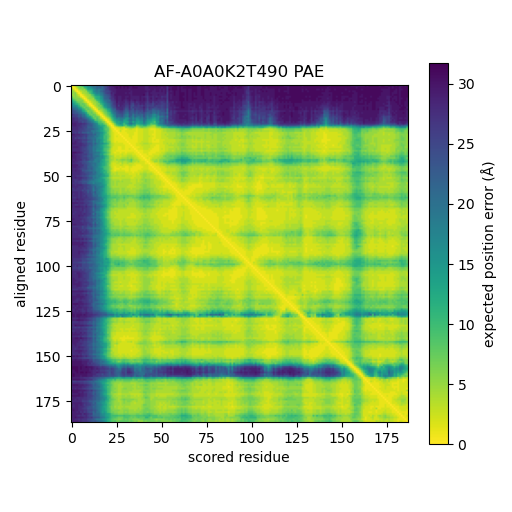TOM 1363 O O . GLN A 1 176 ? 9.023 4.401 -4.946 1.00 82.56 176 GLN A O 1
ATOM 1368 N N . ASP A 1 177 ? 9.177 2.300 -4.148 1.00 84.38 177 ASP A N 1
ATOM 1369 C CA . ASP A 1 177 ? 7.760 2.083 -3.810 1.00 84.38 177 ASP A CA 1
ATOM 1370 C C . ASP A 1 177 ? 6.794 2.240 -5.010 1.00 84.38 177 ASP A C 1
ATOM 1372 O O . ASP A 1 177 ? 5.614 2.562 -4.855 1.00 84.38 177 ASP A O 1
ATOM 1376 N N . LYS A 1 178 ? 7.277 1.987 -6.236 1.00 88.19 178 LYS A N 1
ATOM 1377 C CA . LYS A 1 178 ? 6.505 2.196 -7.473 1.00 88.19 178 LYS A CA 1
ATOM 1378 C C . LYS A 1 178 ? 6.821 1.213 -8.592 1.00 88.19 178 LYS A C 1
ATOM 1380 O O . LYS A 1 178 ? 7.872 0.572 -8.609 1.00 88.19 178 LYS A O 1
ATOM 1385 N N . TRP A 1 179 ? 5.908 1.117 -9.557 1.00 89.75 179 TRP A N 1
ATOM 1386 C CA . TRP A 1 179 ? 6.161 0.400 -10.807 1.00 89.75 179 TRP A CA 1
ATOM 1387 C C . TRP A 1 179 ? 7.250 1.103 -11.614 1.00 89.75 179 TRP A C 1
ATOM 1389 O O . TRP A 1 179 ? 7.226 2.326 -11.767 1.00 89.75 179 TRP A O 1
ATOM 1399 N N . ALA A 1 180 ? 8.194 0.330 -12.144 1.00 87.56 180 ALA A N 1
ATOM 1400 C CA . ALA A 1 180 ? 9.180 0.857 -13.069 1.00 87.56 180 ALA A CA 1
ATOM 1401 C C . ALA A 1 180 ? 8.473 1.334 -14.354 1.00 87.56 180 ALA A C 1
ATOM 1403 O O . ALA A 1 180 ? 7.584 0.649 -14.869 1.00 87.56 180 ALA A O 1
ATOM 1404 N N . PRO A 1 181 ? 8.807 2.526 -14.871 1.00 85.38 181 PRO A N 1
ATOM 1405 C CA . PRO A 1 181 ? 8.123 3.070 -16.031 1.00 85.38 181 PRO A CA 1
ATOM 1406 C C . PRO A 1 181 ? 8.510 2.302 -17.299 1.00 85.38 181 PRO A C 1
ATOM 1408 O O . PRO A 1 181 ? 9.658 1.912 -17.470 1.00 85.38 181 PRO A O 1
ATOM 1411 N N . CYS A 1 182 ? 7.559 2.155 -18.222 1.00 86.50 182 CYS A N 1
ATOM 1412 C CA . CYS A 1 182 ? 7.827 1.655 -19.567 1.00 86.50 182 CYS A CA 1
ATOM 1413 C C . CYS A 1 182 ? 7.865 2.828 -20.555 1.00 86.50 182 CYS A C 1
ATOM 1415 O O . CYS A 1 182 ? 6.818 3.360 -20.931 1.00 86.50 182 CYS A O 1
ATOM 1417 N N . LEU A 1 183 ? 9.059 3.255 -20.972 1.00 85.81 183 LEU A N 1
ATOM 1418 C CA . LEU A 1 183 ? 9.255 4.417 -21.845 1.00 85.81 183 LEU A CA 1
ATOM 1419 C C . LEU A 1 183 ? 9.878 4.003 -23.174 1.00 85.81 183 LEU A C 1
ATOM 1421 O O . LEU A 1 183 ? 10.967 3.438 -23.217 1.00 85.81 183 LEU A O 1
ATOM 1425 N N . GLY A 1 184 ? 9.183 4.281 -24.281 1.00 85.81 184 GLY A N 1
ATOM 1426 C CA . GLY A 1 184 ? 9.665 3.904 -25.616 1.00 85.81 184 GLY A CA 1
ATOM 1427 C C . GLY A 1 184 ? 9.879 2.395 -25.769 1.00 85.81 184 GLY A C 1
ATOM 1428 O O . GLY A 1 184 ? 10.756 1.970 -26.517 1.00 85.81 184 GLY A O 1
ATOM 1429 N N . GLY A 1 185 ? 9.108 1.603 -25.019 1.00 86.88 185 GLY A N 1
ATOM 1430 C CA . GLY A 1 185 ? 9.242 0.158 -24.961 1.00 86.88 185 GLY A CA 1
ATOM 1431 C C . GLY A 1 185 ? 10.412 -0.332 -24.116 1.00 86.88 185 GLY A C 1
ATOM 1432 O O . GLY A 1 185 ? 10.792 -1.476 -24.293 1.00 86.88 185 GLY A O 1
ATOM 1433 N N . LYS A 1 186 ? 10.993 0.472 -23.218 1.00 84.50 186 LYS A N 1
ATOM 1434 C CA . LYS A 1 186 ? 12.060 0.030 -22.310 1.00 84.50 186 LYS A CA 1
ATOM 1435 C C . LYS A 1 186 ? 11.745 0.295 -20.844 1.00 84.50 186 LYS A C 1
ATOM 1437 O O . LYS A 1 186 ? 11.120 1.306 -20.517 1.00 84.50 186 LYS A O 1
ATOM 1442 N N . CYS A 1 187 ? 12.237 -0.627 -20.025 1.00 83.00 187 CYS A N 1
ATOM 1443 C CA . CYS A 1 187 ? 12.493 -0.485 -18.601 1.00 83.00 187 CYS A CA 1
ATOM 1444 C C . CYS A 1 187 ? 13.940 0.027 -18.435 1.00 83.00 187 CYS A C 1
ATOM 1446 O O . CYS A 1 187 ? 14.175 0.835 -17.523 1.00 83.00 187 CYS A O 1
#

Radius of gyration: 20.39 Å; Cα contacts (8 Å, |Δi|>4): 379; chains: 1; bounding box: 51×70×51 Å